Protein AF-A0A4P9W7I8-F1 (afdb_monomer_lite)

InterPro domains:
  IPR002591 Type I phosphodiesterase/nucleotide pyrophosphatase/phosphate transferase [PF01663] (1-191)
  IPR017850 Alkaline-phosphatase-like, core domain superfamily [G3DSA:3.40.720.10] (1-196)
  IPR017850 Alkaline-phosphatase-like, core domain superfamily [SSF53649] (1-182)

Radius of gyration: 16.87 Å; chains: 1; bounding box: 38×44×42 Å

Organism: NCBI:txid388810

Secondary structure (DSSP, 8-state):
-HHHHSEEEEEEEPPSS--HHHHHHHHHHS--HHHH---STT--TTS---TT--S---PPPPHHHHHHHH-TT--EEEEES-THHHHHHTTT---SEEEES-HHHHHHHHHHHHHHH--SEEEEE--HHHHHHHHH-SSHHHHHHHHHHHHHHHHHHHHHHHH-SS---EEE-S----TTSS---S--HHHHEEEEEE-

Foldseek 3Di:
DQVVPFDKDLFAFAAPQLAAQQLVLCVFQVDHCQQQQRHHLPADQVDRDDPPDPDRRPHRAGPQLVCCVVPVPFAEEEFEQDCSVCRRHVVHHPHPYYYHDALVVRLVVQLVCCQPPVGPYYHYDHCVLLVQLQVPNDDPSSVVSVVVVVVSVVSNVVSCVNRDPDDKDKDWDNWAADNRSNDGRDPDSRGTRIMITID

Sequence (199 aa):
RLRNEGSWTDSARAALPTVSAPNWYSILSGTGVDFHGVDSNNWRKETPRVVGIDGPCVPQPTIFTLLRAAHPSATLGAFFEWPMLSTLIEPTASLNTTFIGSDDESVAAAASFIARSRPELTFVYIGEVDLTGHRHGAGDEMQAAIAAADAQVGILLDAVEEALEKSLVLVVSDHGREDGGWDHRHFTMREVETQAIAW

Structure (mmCIF, N/CA/C/O backbone):
data_AF-A0A4P9W7I8-F1
#
_entry.id   AF-A0A4P9W7I8-F1
#
loop_
_atom_site.group_PDB
_atom_site.id
_atom_site.type_symbol
_atom_site.label_atom_id
_atom_site.label_alt_id
_atom_site.label_comp_id
_atom_site.label_asym_id
_atom_site.label_entity_id
_atom_site.label_seq_id
_atom_site.pdbx_PDB_ins_code
_atom_site.Cartn_x
_atom_site.Cartn_y
_atom_site.Cartn_z
_atom_site.occupancy
_atom_site.B_iso_or_equiv
_atom_site.auth_seq_id
_atom_site.auth_comp_id
_atom_site.auth_asym_id
_atom_site.auth_atom_id
_atom_site.pdbx_PDB_model_num
ATOM 1 N N . ARG A 1 1 ? -13.624 -11.271 -6.437 1.00 92.44 1 ARG A N 1
ATOM 2 C CA . ARG A 1 1 ? -14.578 -10.770 -5.418 1.00 92.44 1 ARG A CA 1
ATOM 3 C C . ARG A 1 1 ? -14.578 -9.246 -5.363 1.00 92.44 1 ARG A C 1
ATOM 5 O O . ARG A 1 1 ? -15.529 -8.656 -5.856 1.00 92.44 1 ARG A O 1
ATOM 12 N N . LEU A 1 2 ? -13.486 -8.620 -4.903 1.00 96.69 2 LEU A N 1
ATOM 13 C CA . LEU A 1 2 ? -13.382 -7.164 -4.709 1.00 96.69 2 LEU A CA 1
ATOM 14 C C . LEU A 1 2 ? -13.834 -6.330 -5.920 1.00 96.69 2 LEU A C 1
ATOM 16 O O . LEU A 1 2 ? -14.656 -5.439 -5.768 1.00 96.69 2 LEU A O 1
ATOM 20 N N . ARG A 1 3 ? -13.400 -6.669 -7.145 1.00 95.81 3 ARG A N 1
ATOM 21 C CA . ARG A 1 3 ? -13.838 -5.966 -8.373 1.00 95.81 3 ARG A CA 1
ATOM 22 C C . ARG A 1 3 ? -15.336 -6.094 -8.698 1.00 95.81 3 ARG A C 1
ATOM 24 O O . ARG A 1 3 ? -15.871 -5.238 -9.390 1.00 95.81 3 ARG A O 1
ATOM 31 N N . ASN A 1 4 ? -15.995 -7.169 -8.264 1.00 97.19 4 ASN A N 1
ATOM 32 C CA . ASN A 1 4 ? -17.416 -7.406 -8.556 1.00 97.19 4 ASN A CA 1
ATOM 33 C C . ASN A 1 4 ? -18.334 -6.710 -7.546 1.00 97.19 4 ASN A C 1
ATOM 35 O O . ASN A 1 4 ? -19.475 -6.402 -7.874 1.00 97.19 4 ASN A O 1
ATOM 39 N N . GLU A 1 5 ? -17.850 -6.522 -6.320 1.00 96.62 5 GLU A N 1
ATOM 40 C CA . GLU A 1 5 ? -18.631 -6.003 -5.192 1.00 96.62 5 GLU A CA 1
ATOM 41 C C . GLU A 1 5 ? -18.260 -4.556 -4.831 1.00 96.62 5 GLU A C 1
ATOM 43 O O . GLU A 1 5 ? -19.069 -3.854 -4.233 1.00 96.62 5 GLU A O 1
ATOM 48 N N . GLY A 1 6 ? -17.061 -4.109 -5.209 1.00 96.88 6 GLY A N 1
ATOM 49 C CA . GLY A 1 6 ? -16.532 -2.775 -4.946 1.00 96.88 6 GLY A CA 1
ATOM 50 C C . GLY A 1 6 ? -16.460 -1.886 -6.190 1.00 96.88 6 GLY A C 1
ATOM 51 O O . GLY A 1 6 ? -16.939 -2.218 -7.274 1.00 96.88 6 GLY A O 1
ATOM 52 N N . SER A 1 7 ? -15.820 -0.732 -6.030 1.00 98.25 7 SER A N 1
ATOM 53 C CA . SER A 1 7 ? -15.461 0.188 -7.113 1.00 98.25 7 SER A CA 1
ATOM 54 C C . SER A 1 7 ? -14.003 -0.014 -7.511 1.00 98.25 7 SER A C 1
ATOM 56 O O . SER A 1 7 ? -13.148 -0.198 -6.650 1.00 98.25 7 SER A O 1
ATOM 58 N N . TRP A 1 8 ? -13.689 0.042 -8.803 1.00 98.06 8 TRP A N 1
ATOM 59 C CA . TRP A 1 8 ? -12.318 -0.152 -9.273 1.00 98.06 8 TRP A CA 1
ATOM 60 C C . TRP A 1 8 ? -12.004 0.657 -10.531 1.00 98.06 8 TRP A C 1
ATOM 62 O O . TRP A 1 8 ? -12.900 1.095 -11.253 1.00 98.06 8 TRP A O 1
ATOM 72 N N . THR A 1 9 ? -10.712 0.839 -10.788 1.00 97.19 9 THR A N 1
ATOM 73 C CA . THR A 1 9 ? -10.174 1.372 -12.042 1.00 97.19 9 THR A CA 1
ATOM 74 C C . THR A 1 9 ? -8.854 0.680 -12.377 1.00 97.19 9 THR A C 1
ATOM 76 O O . THR A 1 9 ? -8.066 0.386 -11.479 1.00 97.19 9 THR A O 1
ATOM 79 N N . ASP A 1 10 ? -8.616 0.440 -13.667 1.00 94.06 10 ASP A N 1
ATOM 80 C CA . ASP A 1 10 ? -7.317 0.006 -14.210 1.00 94.06 10 ASP A CA 1
ATOM 81 C C . ASP A 1 10 ? -6.499 1.206 -14.743 1.00 94.06 10 ASP A C 1
ATOM 83 O O . ASP A 1 10 ? -5.487 1.034 -15.414 1.00 94.06 10 ASP A O 1
ATOM 87 N N . SER A 1 11 ? -6.964 2.433 -14.482 1.00 94.56 11 SER A N 1
ATOM 88 C CA . SER A 1 11 ? -6.356 3.684 -14.953 1.00 94.56 11 SER A CA 1
ATOM 89 C C . SER A 1 11 ? -6.110 4.670 -13.807 1.00 94.56 11 SER A C 1
ATOM 91 O O . SER A 1 11 ? -6.173 5.889 -14.004 1.00 94.56 11 SER A O 1
ATOM 93 N N . ALA A 1 12 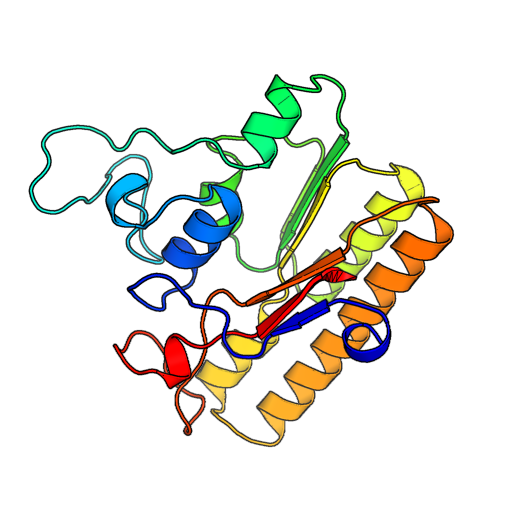? -5.863 4.168 -12.590 1.00 95.06 12 ALA A N 1
ATOM 94 C CA . ALA A 1 12 ? -5.250 5.001 -11.557 1.00 95.06 12 ALA A CA 1
ATOM 95 C C . ALA A 1 12 ? -3.850 5.421 -12.030 1.00 95.06 12 ALA A C 1
ATOM 97 O O . ALA A 1 12 ? -3.290 4.814 -12.939 1.00 95.06 12 ALA A O 1
ATOM 98 N N . ARG A 1 13 ? -3.308 6.518 -11.493 1.00 94.00 13 ARG A N 1
ATOM 99 C CA . ARG A 1 13 ? -2.046 7.079 -11.989 1.00 94.00 13 ARG A CA 1
ATOM 100 C C . ARG A 1 13 ? -1.024 7.207 -10.877 1.00 94.00 13 ARG A C 1
ATOM 102 O O . ARG A 1 13 ? -1.238 7.972 -9.940 1.00 94.00 13 ARG A O 1
ATOM 109 N N . ALA A 1 14 ? 0.092 6.510 -11.045 1.00 94.06 14 ALA A N 1
ATOM 110 C CA . ALA A 1 14 ? 1.301 6.712 -10.270 1.00 94.06 14 ALA A CA 1
ATOM 111 C C . ALA A 1 14 ? 1.849 8.136 -10.470 1.00 94.06 14 ALA A C 1
ATOM 113 O O . ALA A 1 14 ? 1.731 8.743 -11.543 1.00 94.06 14 ALA A O 1
ATOM 114 N N . ALA A 1 15 ? 2.478 8.664 -9.428 1.00 91.81 15 ALA A N 1
ATOM 115 C CA . ALA A 1 15 ? 3.350 9.817 -9.506 1.00 91.81 15 ALA A CA 1
ATOM 116 C C . ALA A 1 15 ? 4.639 9.480 -10.273 1.00 91.81 15 ALA A C 1
ATOM 118 O O . ALA A 1 15 ? 5.086 8.332 -10.346 1.00 91.81 15 ALA A O 1
ATOM 119 N N . LEU A 1 16 ? 5.262 10.520 -10.829 1.00 90.19 16 LEU A N 1
ATOM 120 C CA . LEU A 1 16 ? 6.581 10.418 -11.441 1.00 90.19 16 LEU A CA 1
ATOM 121 C C . LEU A 1 16 ? 7.671 10.796 -10.426 1.00 90.19 16 LEU A C 1
ATOM 123 O O . LEU A 1 16 ? 7.517 11.805 -9.736 1.00 90.19 16 LEU A O 1
ATOM 127 N N . PRO A 1 17 ? 8.795 10.057 -10.379 1.00 91.00 17 PRO A N 1
ATOM 128 C CA . PRO A 1 17 ? 9.083 8.845 -11.158 1.00 91.00 17 PRO A CA 1
ATOM 129 C C . PRO A 1 17 ? 8.274 7.630 -10.665 1.00 91.00 17 PRO A C 1
ATOM 131 O O . PRO A 1 17 ? 7.928 7.572 -9.488 1.00 91.00 17 PRO A O 1
ATOM 134 N N . THR A 1 18 ? 8.028 6.647 -11.540 1.00 92.69 18 THR A N 1
ATOM 135 C CA . THR A 1 18 ? 7.376 5.345 -11.253 1.00 92.69 18 THR A CA 1
ATOM 136 C C . THR A 1 18 ? 8.290 4.451 -10.402 1.00 92.69 18 THR A C 1
ATOM 138 O O . THR A 1 18 ? 8.791 3.407 -10.813 1.00 92.69 18 THR A O 1
ATOM 141 N N . VAL A 1 19 ? 8.599 4.935 -9.201 1.00 93.31 19 VAL A N 1
ATOM 142 C CA . VAL A 1 19 ? 9.501 4.358 -8.201 1.00 93.31 19 VAL A CA 1
ATOM 143 C C . VAL A 1 19 ? 8.718 4.196 -6.902 1.00 93.31 19 VAL A C 1
ATOM 145 O O . VAL A 1 19 ? 7.906 5.060 -6.559 1.00 93.31 19 VAL A O 1
ATOM 148 N N . SER A 1 20 ? 9.003 3.129 -6.160 1.00 95.06 20 SER A N 1
ATOM 149 C CA . SER A 1 20 ? 8.208 2.707 -5.009 1.00 95.06 20 SER A CA 1
ATOM 150 C C . SER A 1 20 ? 8.136 3.734 -3.877 1.00 95.06 20 SER A C 1
ATOM 152 O O . SER A 1 20 ? 7.046 4.145 -3.498 1.00 95.06 20 SER A O 1
ATOM 154 N N . ALA A 1 21 ? 9.262 4.220 -3.339 1.00 94.19 21 ALA A N 1
ATOM 155 C CA . ALA A 1 21 ? 9.237 5.153 -2.203 1.00 94.19 21 ALA A CA 1
ATOM 156 C C . ALA A 1 21 ? 8.493 6.473 -2.504 1.00 94.19 21 ALA A C 1
ATOM 158 O O . ALA A 1 21 ? 7.652 6.857 -1.688 1.00 94.19 21 ALA A O 1
ATOM 159 N N . PRO A 1 22 ? 8.735 7.154 -3.646 1.00 92.50 22 PRO A N 1
ATOM 160 C CA . PRO A 1 22 ? 7.956 8.325 -4.042 1.00 92.50 22 PRO A CA 1
ATOM 161 C C . PRO A 1 22 ? 6.455 8.050 -4.097 1.00 92.50 22 PRO A C 1
ATOM 163 O O . PRO A 1 22 ? 5.679 8.794 -3.507 1.00 92.50 22 PRO A O 1
ATOM 166 N N . ASN A 1 23 ? 6.051 6.955 -4.742 1.00 95.88 23 ASN A N 1
ATOM 167 C CA . ASN A 1 23 ? 4.643 6.631 -4.944 1.00 95.88 23 ASN A CA 1
ATOM 168 C C . ASN A 1 23 ? 3.938 6.185 -3.664 1.00 95.88 23 ASN A C 1
ATOM 170 O O . ASN A 1 23 ? 2.848 6.676 -3.378 1.00 95.88 23 ASN A O 1
ATOM 174 N N . TRP A 1 24 ? 4.561 5.340 -2.839 1.00 96.25 24 TRP A N 1
ATOM 175 C CA . TRP A 1 24 ? 4.004 4.988 -1.532 1.00 96.25 24 TRP A CA 1
ATOM 176 C C . TRP A 1 24 ? 3.857 6.215 -0.638 1.00 96.25 24 TRP A C 1
ATOM 178 O O . TRP A 1 24 ? 2.826 6.375 0.013 1.00 96.25 24 TRP A O 1
ATOM 188 N N . TYR A 1 25 ? 4.832 7.129 -0.639 1.00 93.56 25 TYR A N 1
ATOM 189 C CA . TYR A 1 25 ? 4.684 8.369 0.117 1.00 93.56 25 TYR A CA 1
ATOM 190 C C . TYR A 1 25 ? 3.591 9.273 -0.469 1.00 93.56 25 TYR A C 1
ATOM 192 O O . TYR A 1 25 ? 2.833 9.869 0.297 1.00 93.56 25 TYR A O 1
ATOM 200 N N . SER A 1 26 ? 3.441 9.343 -1.796 1.00 94.38 26 SER A N 1
ATOM 201 C CA . SER A 1 26 ? 2.337 10.068 -2.439 1.00 94.38 26 SER A CA 1
ATOM 202 C C . SER A 1 26 ? 0.970 9.496 -2.047 1.00 94.38 26 SER A C 1
ATOM 204 O O . SER A 1 26 ? 0.082 10.254 -1.664 1.00 94.38 26 SER A O 1
ATOM 206 N N . ILE A 1 27 ? 0.812 8.167 -2.055 1.00 96.00 27 ILE A N 1
ATOM 207 C CA . ILE A 1 27 ? -0.414 7.473 -1.627 1.00 96.00 27 ILE A CA 1
ATOM 208 C C . ILE A 1 27 ? -0.725 7.783 -0.157 1.00 96.00 27 ILE A C 1
ATOM 210 O O . ILE A 1 27 ? -1.861 8.104 0.187 1.00 96.00 27 ILE A O 1
ATOM 214 N N . LEU A 1 28 ? 0.284 7.722 0.716 1.00 94.62 28 LEU A N 1
ATOM 215 C CA . LEU A 1 28 ? 0.104 7.899 2.157 1.00 94.62 28 LEU A CA 1
ATOM 216 C C . LEU A 1 28 ? -0.091 9.359 2.580 1.00 94.62 28 LEU A C 1
ATOM 218 O O . LEU A 1 28 ? -0.747 9.604 3.591 1.00 94.62 28 LEU A O 1
ATOM 222 N N . SER A 1 29 ? 0.490 10.319 1.858 1.00 92.19 29 SER A N 1
ATOM 223 C CA . SER A 1 29 ? 0.421 11.755 2.179 1.00 92.19 29 SER A CA 1
ATOM 224 C C . SER A 1 29 ? -0.629 12.523 1.376 1.00 92.19 29 SER A C 1
ATOM 226 O O . SER A 1 29 ? -0.995 13.631 1.759 1.00 92.19 29 SER A O 1
ATOM 228 N N . GLY A 1 30 ? -1.108 11.968 0.259 1.00 92.94 30 GLY A N 1
ATOM 229 C CA . GLY A 1 30 ? -2.015 12.653 -0.664 1.00 92.94 30 GLY A CA 1
ATOM 230 C C . GLY A 1 30 ? -1.367 13.820 -1.420 1.00 92.94 30 GLY A C 1
ATOM 231 O O . GLY A 1 30 ? -2.077 14.685 -1.930 1.00 92.94 30 GLY A O 1
ATOM 232 N N . THR A 1 31 ? -0.033 13.875 -1.475 1.00 89.94 31 THR A N 1
ATOM 233 C CA . THR A 1 31 ? 0.731 14.950 -2.129 1.00 89.94 31 THR A CA 1
ATOM 234 C C . THR A 1 31 ? 1.686 14.390 -3.180 1.00 89.94 31 THR A C 1
ATOM 236 O O . THR A 1 31 ? 2.064 13.227 -3.107 1.00 89.94 31 THR A O 1
ATOM 239 N N . GLY A 1 32 ? 2.063 15.201 -4.172 1.00 88.69 32 GLY A N 1
ATOM 240 C CA . GLY A 1 32 ? 3.029 14.806 -5.202 1.00 88.69 32 GLY A CA 1
ATOM 241 C C . GLY A 1 32 ? 4.485 14.888 -4.735 1.00 88.69 32 GLY A C 1
ATOM 242 O O . GLY A 1 32 ? 4.800 15.517 -3.720 1.00 88.69 32 GLY A O 1
ATOM 243 N N . VAL A 1 33 ? 5.386 14.289 -5.519 1.00 87.31 33 VAL A N 1
ATOM 244 C CA . VAL A 1 33 ? 6.840 14.265 -5.260 1.00 87.31 33 VAL A CA 1
ATOM 245 C C . VAL A 1 33 ? 7.438 15.663 -5.122 1.00 87.31 33 VAL A C 1
ATOM 247 O O . VAL A 1 33 ? 8.325 15.880 -4.302 1.00 87.31 33 VAL A O 1
ATOM 250 N N . ASP A 1 34 ? 6.913 16.627 -5.868 1.00 83.00 34 ASP A N 1
ATOM 251 C CA . ASP A 1 34 ? 7.263 18.044 -5.802 1.00 83.00 34 ASP A CA 1
ATOM 252 C C . ASP A 1 34 ? 6.927 18.700 -4.451 1.00 83.00 34 ASP A C 1
ATOM 254 O O . ASP A 1 34 ? 7.612 19.636 -4.040 1.00 83.00 34 ASP A O 1
ATOM 258 N N . PHE A 1 35 ? 5.929 18.185 -3.729 1.00 82.81 35 PHE A N 1
ATOM 259 C CA . PHE A 1 35 ? 5.547 18.672 -2.402 1.00 82.81 35 PHE A CA 1
ATOM 260 C C . PHE A 1 35 ? 6.264 17.940 -1.267 1.00 82.81 35 PHE A C 1
ATOM 262 O O . PHE A 1 35 ? 6.683 18.571 -0.294 1.00 82.81 35 PHE A O 1
ATOM 269 N N . HIS A 1 36 ? 6.385 16.612 -1.352 1.00 84.88 36 HIS A N 1
ATOM 270 C CA . HIS A 1 36 ? 6.963 15.817 -0.266 1.00 84.88 36 HIS A CA 1
ATOM 271 C C . HIS A 1 36 ? 8.467 15.549 -0.395 1.00 84.88 36 HIS A C 1
ATOM 273 O O . HIS A 1 36 ? 9.108 15.192 0.592 1.00 84.88 36 HIS A O 1
ATOM 279 N N . GLY A 1 37 ? 9.044 15.687 -1.588 1.00 83.56 37 GLY A N 1
ATOM 280 C CA . GLY A 1 37 ? 10.480 15.555 -1.867 1.00 83.56 37 GLY A CA 1
ATOM 281 C C . GLY A 1 37 ? 11.092 14.158 -1.698 1.00 83.56 37 GLY A C 1
ATOM 282 O O . GLY A 1 37 ? 12.287 13.989 -1.923 1.00 83.56 37 GLY A O 1
ATOM 283 N N . VAL A 1 38 ? 10.313 13.143 -1.309 1.00 87.31 38 VAL A N 1
ATOM 284 C CA . VAL A 1 38 ? 10.688 11.721 -1.469 1.00 87.31 38 VAL A CA 1
ATOM 285 C C . VAL A 1 38 ? 10.793 11.381 -2.960 1.00 87.31 38 VAL A C 1
ATOM 287 O O . VAL A 1 38 ? 9.781 11.149 -3.611 1.00 87.31 38 VAL A O 1
ATOM 290 N N . ASP A 1 39 ? 12.014 11.369 -3.497 1.00 85.38 39 ASP A N 1
ATOM 291 C CA . ASP A 1 39 ? 12.304 11.289 -4.939 1.00 85.38 39 ASP A CA 1
ATOM 292 C C . ASP A 1 39 ? 12.852 9.928 -5.411 1.00 85.38 39 ASP A C 1
ATOM 294 O O . ASP A 1 39 ? 12.938 9.660 -6.610 1.00 85.38 39 ASP A O 1
ATOM 298 N N . SER A 1 40 ? 13.236 9.049 -4.482 1.00 88.50 40 SER A N 1
ATOM 299 C CA . SER A 1 40 ? 13.895 7.782 -4.794 1.00 88.50 40 SER A CA 1
ATOM 300 C C . SER A 1 40 ? 13.811 6.770 -3.650 1.00 88.50 40 SER A C 1
ATOM 302 O O . SER A 1 40 ? 13.624 7.125 -2.489 1.00 88.50 40 SER A O 1
ATOM 304 N N . ASN A 1 41 ? 14.068 5.493 -3.956 1.00 90.88 41 ASN A N 1
ATOM 305 C CA . ASN A 1 41 ? 14.215 4.429 -2.947 1.00 90.88 41 ASN A CA 1
ATOM 306 C C . ASN A 1 41 ? 15.461 4.596 -2.050 1.00 90.88 41 ASN A C 1
ATOM 308 O O . ASN A 1 41 ? 15.625 3.850 -1.094 1.00 90.88 41 ASN A O 1
ATOM 312 N N . ASN A 1 42 ? 16.339 5.561 -2.355 1.00 87.19 42 ASN A N 1
ATOM 313 C CA . ASN A 1 42 ? 17.522 5.902 -1.558 1.00 87.19 42 ASN A CA 1
ATOM 314 C C . ASN A 1 42 ? 17.347 7.216 -0.782 1.00 87.19 42 ASN A C 1
ATOM 316 O O . ASN A 1 42 ? 18.326 7.739 -0.237 1.00 87.19 42 ASN A O 1
ATOM 320 N N . TRP A 1 43 ? 16.135 7.776 -0.780 1.00 85.75 43 TRP A N 1
ATOM 321 C CA . TRP A 1 43 ? 15.826 9.005 -0.069 1.00 85.75 43 TRP A CA 1
ATOM 322 C C . TRP A 1 43 ? 16.136 8.866 1.425 1.00 85.75 43 TRP A C 1
ATOM 324 O O . TRP A 1 43 ? 15.971 7.802 2.020 1.00 85.75 43 TRP A O 1
ATOM 334 N N . ARG A 1 44 ? 16.610 9.954 2.036 1.00 79.00 44 ARG A N 1
ATOM 335 C CA . ARG A 1 44 ? 16.900 10.025 3.469 1.00 79.00 44 ARG A CA 1
ATOM 336 C C . ARG A 1 44 ? 16.361 11.328 4.024 1.00 79.00 44 ARG A C 1
ATOM 338 O O . ARG A 1 44 ? 16.610 12.392 3.458 1.00 79.00 44 ARG A O 1
ATOM 345 N N . LYS A 1 45 ? 15.689 11.247 5.170 1.00 73.06 45 LYS A N 1
ATOM 346 C CA . LYS A 1 45 ? 15.097 12.403 5.849 1.00 73.06 45 LYS A CA 1
ATOM 347 C C . LYS A 1 45 ? 16.138 13.457 6.223 1.00 73.06 45 LYS A C 1
ATOM 349 O O . LYS A 1 45 ? 15.848 14.647 6.179 1.00 73.06 45 LYS A O 1
ATOM 354 N N . GLU A 1 46 ? 17.344 13.029 6.588 1.00 71.44 46 GLU A N 1
ATOM 355 C CA . GLU A 1 46 ? 18.432 13.906 7.034 1.00 71.44 46 GLU A CA 1
ATOM 356 C C . GLU A 1 46 ? 19.103 14.652 5.874 1.00 71.44 46 GLU A C 1
ATOM 358 O O . GLU A 1 46 ? 19.772 15.660 6.093 1.00 71.44 46 GLU A O 1
ATOM 363 N N . THR A 1 47 ? 18.944 14.160 4.643 1.00 67.44 47 THR A N 1
ATOM 364 C CA . THR A 1 47 ? 19.522 14.752 3.431 1.00 67.44 47 THR A CA 1
ATOM 365 C C . THR A 1 47 ? 18.462 14.876 2.337 1.00 67.44 47 THR A C 1
ATOM 367 O O . THR A 1 47 ? 18.577 14.238 1.285 1.00 67.44 47 THR A O 1
ATOM 370 N N . PRO A 1 48 ? 17.416 15.692 2.565 1.00 63.28 48 PRO A N 1
ATOM 371 C CA . PRO A 1 48 ? 16.330 15.825 1.610 1.00 63.28 48 PRO A CA 1
ATOM 372 C C . PRO A 1 48 ? 16.866 16.387 0.293 1.00 63.28 48 PRO A C 1
ATOM 374 O O . PRO A 1 48 ? 17.587 17.385 0.273 1.00 63.28 48 PRO A O 1
ATOM 377 N N . ARG A 1 49 ? 16.545 15.711 -0.811 1.00 59.22 49 ARG A N 1
ATOM 378 C CA . ARG A 1 49 ? 16.937 16.118 -2.159 1.00 59.22 49 ARG A CA 1
ATOM 379 C C . ARG A 1 49 ? 15.724 16.718 -2.845 1.00 59.22 49 ARG A C 1
ATOM 381 O O . ARG A 1 49 ? 14.834 15.998 -3.270 1.00 59.22 49 ARG A O 1
ATOM 388 N N . VAL A 1 50 ? 15.706 18.038 -2.979 1.00 57.56 50 VAL A N 1
ATOM 389 C CA . VAL A 1 50 ? 14.836 18.704 -3.947 1.00 57.56 50 VAL A CA 1
ATOM 390 C C . VAL A 1 50 ? 15.725 19.583 -4.806 1.00 57.56 50 VAL A C 1
ATOM 392 O O . VAL A 1 50 ? 16.429 20.459 -4.304 1.00 57.56 50 VAL A O 1
ATOM 395 N N . VAL A 1 51 ? 15.763 19.304 -6.107 1.00 50.59 51 VAL A N 1
ATOM 396 C CA . VAL A 1 51 ? 16.573 20.087 -7.041 1.00 50.59 51 VAL A CA 1
ATOM 397 C C . VAL A 1 51 ? 16.009 21.511 -7.086 1.00 50.59 51 VAL A C 1
ATOM 399 O O . VAL A 1 51 ? 14.909 21.723 -7.582 1.00 50.59 51 VAL A O 1
ATOM 402 N N . GLY A 1 52 ? 16.770 22.486 -6.579 1.00 50.47 52 GLY A N 1
ATOM 403 C CA . GLY A 1 52 ? 16.460 23.914 -6.716 1.00 50.47 52 GLY A CA 1
ATOM 404 C C . GLY A 1 52 ? 15.627 24.556 -5.600 1.00 50.47 52 GLY A C 1
ATOM 405 O O . GLY A 1 52 ? 15.188 25.688 -5.791 1.00 50.47 52 GLY A O 1
ATOM 406 N N . ILE A 1 53 ? 15.423 23.893 -4.454 1.00 54.38 53 ILE A N 1
ATOM 407 C CA . ILE A 1 53 ? 14.782 24.496 -3.269 1.00 54.38 53 ILE A CA 1
ATOM 408 C C . ILE A 1 53 ? 15.775 24.522 -2.099 1.00 54.38 53 ILE A C 1
ATOM 410 O O . ILE A 1 53 ? 16.298 23.482 -1.704 1.00 54.38 53 ILE A O 1
ATOM 414 N N . ASP A 1 54 ? 16.007 25.706 -1.527 1.00 42.38 54 ASP A N 1
ATOM 415 C CA . ASP A 1 54 ? 16.782 25.871 -0.294 1.00 42.38 54 ASP A CA 1
ATOM 416 C C . ASP A 1 54 ? 15.900 25.561 0.930 1.00 42.38 54 ASP A C 1
ATOM 418 O O . ASP A 1 54 ? 14.968 26.304 1.240 1.00 42.38 54 ASP A O 1
ATOM 422 N N . GLY A 1 55 ? 16.194 24.476 1.652 1.00 50.78 55 GLY A N 1
ATOM 423 C CA . GLY A 1 55 ? 15.569 24.156 2.943 1.00 50.78 55 GLY A CA 1
ATOM 424 C C . GLY A 1 55 ? 15.342 22.656 3.175 1.00 50.78 55 GLY A C 1
ATOM 425 O O . GLY A 1 55 ? 15.352 21.874 2.226 1.00 50.78 55 GLY A O 1
ATOM 426 N N . PRO A 1 56 ? 15.156 22.214 4.434 1.00 51.31 56 PRO A N 1
ATOM 427 C CA . PRO A 1 56 ? 14.808 20.825 4.716 1.00 51.31 56 PRO A CA 1
ATOM 428 C C . PRO A 1 56 ? 13.405 20.507 4.172 1.00 51.31 56 PRO A C 1
ATOM 430 O O . PRO A 1 56 ? 12.482 21.296 4.377 1.00 51.31 56 PRO A O 1
ATOM 433 N N . CYS A 1 57 ? 13.210 19.340 3.540 1.00 57.06 57 CYS A N 1
ATOM 434 C CA . CYS A 1 57 ? 11.859 18.809 3.331 1.00 57.06 57 CYS A CA 1
ATOM 435 C C . CYS A 1 57 ? 11.159 18.744 4.683 1.00 57.06 57 CYS A C 1
ATOM 437 O O . CYS A 1 57 ? 11.617 18.041 5.585 1.00 57.06 57 CYS A O 1
ATOM 439 N N . VAL A 1 58 ? 10.035 19.441 4.810 1.00 58.41 58 VAL A N 1
ATOM 440 C CA . VAL A 1 58 ? 9.082 19.162 5.878 1.00 58.41 58 VAL A CA 1
ATOM 441 C C . VAL A 1 58 ? 8.295 17.936 5.415 1.00 58.41 58 VAL A C 1
ATOM 443 O O . VAL A 1 58 ? 7.598 18.040 4.404 1.00 58.41 58 VAL A O 1
ATOM 446 N N . PRO A 1 59 ? 8.421 16.769 6.078 1.00 65.56 59 PRO A N 1
ATOM 447 C CA . PRO A 1 59 ? 7.641 15.598 5.704 1.00 65.56 59 PRO A CA 1
ATOM 448 C C . PRO A 1 59 ? 6.156 15.954 5.772 1.00 65.56 59 PRO A C 1
ATOM 450 O O . PRO A 1 59 ? 5.678 16.411 6.813 1.00 65.56 59 PRO A O 1
ATOM 453 N N . GLN A 1 60 ? 5.438 15.781 4.663 1.00 78.44 60 GLN A N 1
ATOM 454 C CA . GLN A 1 60 ? 3.990 15.984 4.639 1.00 78.44 60 GLN A CA 1
ATOM 455 C C . GLN A 1 60 ? 3.328 14.949 5.559 1.00 78.44 60 GLN A C 1
ATOM 457 O O . GLN A 1 60 ? 3.760 13.791 5.545 1.00 78.44 60 GLN A O 1
ATOM 462 N N . PRO A 1 61 ? 2.327 15.326 6.374 1.00 87.31 61 PRO A N 1
ATOM 463 C CA . PRO A 1 61 ? 1.668 14.381 7.264 1.00 87.31 61 PRO A CA 1
ATOM 464 C C . PRO A 1 61 ? 1.035 13.252 6.446 1.00 87.31 61 PRO A C 1
ATOM 466 O O . PRO A 1 61 ? 0.379 13.501 5.437 1.00 87.31 61 PRO A O 1
ATOM 469 N N . THR A 1 62 ? 1.226 12.011 6.886 1.00 92.00 62 THR A N 1
ATOM 470 C CA . THR A 1 62 ? 0.555 10.861 6.272 1.00 92.00 62 THR A CA 1
ATOM 471 C C . THR A 1 62 ? -0.856 10.714 6.836 1.00 92.00 62 THR A C 1
ATOM 473 O O . THR A 1 62 ? -1.196 11.306 7.866 1.00 92.00 62 THR A O 1
ATOM 476 N N . ILE A 1 63 ? -1.679 9.864 6.220 1.00 93.94 63 ILE A N 1
ATOM 477 C CA . ILE A 1 63 ? -2.989 9.485 6.759 1.00 93.94 63 ILE A CA 1
ATOM 478 C C . ILE A 1 63 ? -2.895 9.011 8.217 1.00 93.94 63 ILE A C 1
ATOM 480 O O . ILE A 1 63 ? -3.770 9.330 9.014 1.00 93.94 63 ILE A O 1
ATOM 484 N N . PHE A 1 64 ? -1.801 8.352 8.612 1.00 94.56 64 PHE A N 1
ATOM 485 C CA . PHE A 1 64 ? -1.569 7.953 10.000 1.00 94.56 64 PHE A CA 1
ATOM 486 C C . PHE A 1 64 ? -1.396 9.148 10.939 1.00 94.56 64 PHE A C 1
ATOM 488 O O . PHE A 1 64 ? -1.970 9.165 12.028 1.00 94.56 64 PHE A O 1
ATOM 495 N N . THR A 1 65 ? -0.622 10.156 10.528 1.00 91.56 65 THR A N 1
ATOM 496 C CA . THR A 1 65 ? -0.442 11.406 11.281 1.00 91.56 65 THR A CA 1
ATOM 497 C C . THR A 1 65 ? -1.764 12.119 11.465 1.00 91.56 65 THR A C 1
ATOM 499 O O . THR A 1 65 ? -2.114 12.510 12.577 1.00 91.56 65 THR A O 1
ATOM 502 N N . LEU A 1 66 ? -2.498 12.281 10.362 1.00 92.81 66 LEU A N 1
ATOM 503 C CA . LEU A 1 66 ? -3.765 12.995 10.339 1.00 92.81 66 LEU A CA 1
ATOM 504 C C . LEU A 1 66 ? -4.805 12.261 11.190 1.00 92.81 66 LEU A C 1
ATOM 506 O O . LEU A 1 66 ? -5.489 12.891 11.996 1.00 92.81 66 LEU A O 1
ATOM 510 N N . LEU A 1 67 ? -4.863 10.931 11.087 1.00 93.94 67 LEU A N 1
ATOM 511 C CA . LEU A 1 67 ? -5.779 10.107 11.865 1.00 93.94 67 LEU A CA 1
ATOM 512 C C . LEU A 1 67 ? -5.432 10.125 13.355 1.00 93.94 67 LEU A C 1
ATOM 514 O O . LEU A 1 67 ? -6.330 10.306 14.167 1.00 93.94 67 LEU A O 1
ATOM 518 N N . ARG A 1 68 ? -4.151 10.029 13.736 1.00 93.12 68 ARG A N 1
ATOM 519 C CA . ARG A 1 68 ? -3.726 10.166 15.141 1.00 93.12 68 ARG A CA 1
ATOM 520 C C . ARG A 1 68 ? -4.040 11.556 15.697 1.00 93.12 68 ARG A C 1
ATOM 522 O O . ARG A 1 68 ? -4.442 11.663 16.851 1.00 93.12 68 ARG A O 1
ATOM 529 N N . ALA A 1 69 ? -3.850 12.612 14.907 1.00 92.75 69 ALA A N 1
ATOM 530 C CA . ALA A 1 69 ? -4.153 13.976 15.332 1.00 92.75 69 ALA A CA 1
ATOM 531 C C . ALA A 1 69 ? -5.662 14.186 15.549 1.00 92.75 69 ALA A C 1
ATOM 533 O O . ALA A 1 69 ? -6.057 14.801 16.537 1.00 92.75 69 ALA A O 1
ATOM 534 N N . ALA A 1 70 ? -6.499 13.651 14.655 1.00 95.31 70 ALA A N 1
ATOM 535 C CA . ALA A 1 70 ? -7.956 13.728 14.759 1.00 95.31 70 ALA A CA 1
ATOM 536 C C . ALA A 1 70 ? -8.532 12.782 15.831 1.00 95.31 70 ALA A C 1
ATOM 538 O O . ALA A 1 70 ? -9.483 13.134 16.529 1.00 95.31 70 ALA A O 1
ATOM 539 N N . HIS A 1 71 ? -7.933 11.601 15.990 1.00 95.75 71 HIS A N 1
ATOM 540 C CA . HIS A 1 71 ? -8.347 10.540 16.904 1.00 95.75 71 HIS A CA 1
ATOM 541 C C . HIS A 1 71 ? -7.138 10.040 17.719 1.00 95.75 71 HIS A C 1
ATOM 543 O O . HIS A 1 71 ? -6.539 9.012 17.392 1.00 95.75 71 HIS A O 1
ATOM 549 N N . PRO A 1 72 ? -6.775 10.725 18.824 1.00 94.75 72 PRO A N 1
ATOM 550 C CA . PRO A 1 72 ? -5.577 10.403 19.606 1.00 94.75 72 PRO A CA 1
ATOM 551 C C . PRO A 1 72 ? -5.520 8.974 20.149 1.00 94.75 72 PRO A C 1
ATOM 553 O O . PRO A 1 72 ? -4.428 8.464 20.387 1.00 94.75 72 PRO A O 1
ATOM 556 N N . SER A 1 73 ? -6.669 8.317 20.321 1.00 95.44 73 SER A N 1
ATOM 557 C CA . SER A 1 73 ? -6.785 6.934 20.792 1.00 95.44 73 SER A CA 1
ATOM 558 C C . SER A 1 73 ? -6.864 5.884 19.679 1.00 95.44 73 SER A C 1
ATOM 560 O O . SER A 1 73 ? -6.980 4.710 20.011 1.00 95.44 73 SER A O 1
ATOM 562 N N . ALA A 1 74 ? -6.814 6.271 18.398 1.00 95.75 74 ALA A N 1
ATOM 563 C CA . ALA A 1 74 ? -6.932 5.329 17.285 1.00 95.75 74 ALA A CA 1
ATOM 564 C C . ALA A 1 74 ? -5.866 4.225 17.361 1.00 95.75 74 ALA A C 1
ATOM 566 O O . ALA A 1 74 ? -4.714 4.467 17.729 1.00 95.75 74 ALA A O 1
ATOM 567 N N . THR A 1 75 ? -6.238 3.009 17.005 1.00 97.19 75 THR A N 1
ATOM 568 C CA . THR A 1 75 ? -5.355 1.856 16.925 1.00 97.19 75 THR A CA 1
ATOM 569 C C . THR A 1 75 ? -4.869 1.712 15.488 1.00 97.19 75 THR A C 1
ATOM 571 O O . THR A 1 75 ? -5.646 1.443 14.576 1.00 97.19 75 THR A O 1
ATOM 574 N N . LEU A 1 76 ? -3.570 1.939 15.285 1.00 97.31 76 LEU A N 1
ATOM 575 C CA . LEU A 1 76 ? -2.934 2.042 13.971 1.00 97.31 76 LEU A CA 1
ATOM 576 C C . LEU A 1 76 ? -1.845 0.976 13.822 1.00 97.31 76 LEU A C 1
ATOM 578 O O . LEU A 1 76 ? -0.969 0.882 14.689 1.00 97.31 76 LEU A O 1
ATOM 582 N N . GLY A 1 77 ? -1.868 0.213 12.730 1.00 97.38 77 GLY A N 1
ATOM 583 C CA . GLY A 1 77 ? -0.873 -0.823 12.444 1.00 97.38 77 GLY A CA 1
ATOM 584 C C . GLY A 1 77 ? -0.302 -0.740 11.029 1.00 97.38 77 GLY A C 1
ATOM 585 O O . GLY A 1 77 ? -1.026 -0.408 10.090 1.00 97.38 77 GLY A O 1
ATOM 586 N N . ALA A 1 78 ? 0.982 -1.063 10.874 1.00 97.94 78 ALA A N 1
ATOM 587 C CA . ALA A 1 78 ? 1.639 -1.197 9.576 1.00 97.94 78 ALA A CA 1
ATOM 588 C C . ALA A 1 78 ? 2.483 -2.482 9.512 1.00 97.94 78 ALA A C 1
ATOM 590 O O . ALA A 1 78 ? 3.255 -2.770 10.429 1.00 97.94 78 ALA A O 1
ATOM 591 N N . PHE A 1 79 ? 2.327 -3.245 8.432 1.00 98.44 79 PHE A N 1
ATOM 592 C CA . PHE A 1 79 ? 2.922 -4.569 8.237 1.00 98.44 79 PHE A CA 1
ATOM 593 C C . PHE A 1 79 ? 3.504 -4.641 6.829 1.00 98.44 79 PHE A C 1
ATOM 595 O O . PHE A 1 79 ? 2.785 -4.403 5.861 1.00 98.44 79 PHE A O 1
ATOM 602 N N . PHE A 1 80 ? 4.800 -4.891 6.690 1.00 97.62 80 PHE A N 1
ATOM 603 C CA . PHE A 1 80 ? 5.437 -4.795 5.379 1.00 97.62 80 PHE A CA 1
ATOM 604 C C . PHE A 1 80 ? 6.747 -5.568 5.291 1.00 97.62 80 PHE A C 1
ATOM 606 O O . PHE A 1 80 ? 7.553 -5.546 6.216 1.00 97.62 80 PHE A O 1
ATOM 613 N N . GLU A 1 81 ? 7.014 -6.158 4.129 1.00 95.38 81 GLU A N 1
ATOM 614 C CA . GLU A 1 81 ? 8.316 -6.765 3.837 1.00 95.38 81 GLU A CA 1
ATOM 615 C C . GLU A 1 81 ? 9.420 -5.726 3.645 1.00 95.38 81 GLU A C 1
ATOM 617 O O . GLU A 1 81 ? 10.554 -5.922 4.083 1.00 95.38 81 GLU A O 1
ATOM 622 N N . TRP A 1 82 ? 9.103 -4.591 3.021 1.00 95.31 82 TRP A N 1
ATOM 623 C CA . TRP A 1 82 ? 10.118 -3.644 2.580 1.00 95.31 82 TRP A CA 1
ATOM 624 C C . TRP A 1 82 ? 10.470 -2.599 3.658 1.00 95.31 82 TRP A C 1
ATOM 626 O O . TRP A 1 82 ? 9.681 -1.680 3.902 1.00 95.31 82 TRP A O 1
ATOM 636 N N . PRO A 1 83 ? 11.674 -2.638 4.275 1.00 92.44 83 PRO A N 1
ATOM 637 C CA . PRO A 1 83 ? 11.984 -1.805 5.442 1.00 92.44 83 PRO A CA 1
ATOM 638 C C . PRO A 1 83 ? 11.999 -0.298 5.169 1.00 92.44 83 PRO A C 1
ATOM 640 O O . PRO A 1 83 ? 11.907 0.482 6.110 1.00 92.44 83 PRO A O 1
ATOM 643 N N . MET A 1 84 ? 12.096 0.137 3.906 1.00 90.69 84 MET A N 1
ATOM 644 C CA . MET A 1 84 ? 12.033 1.559 3.544 1.00 90.69 84 MET A CA 1
ATOM 645 C C . MET A 1 84 ? 10.731 2.213 4.029 1.00 90.69 84 MET A C 1
ATOM 647 O O . MET A 1 84 ? 10.740 3.379 4.422 1.00 90.69 84 MET A O 1
ATOM 651 N N . LEU A 1 85 ? 9.626 1.461 4.072 1.00 92.62 85 LEU A N 1
ATOM 652 C CA . LEU A 1 85 ? 8.323 1.961 4.513 1.00 92.62 85 LEU A CA 1
ATOM 653 C C . LEU A 1 85 ? 8.322 2.426 5.976 1.00 92.62 85 LEU A C 1
ATOM 655 O O . LEU A 1 85 ? 7.604 3.374 6.293 1.00 92.62 85 LEU A O 1
ATOM 659 N N . SER A 1 86 ? 9.173 1.872 6.851 1.00 90.31 86 SER A N 1
ATOM 660 C CA . SER A 1 86 ? 9.308 2.387 8.225 1.00 90.31 86 SER A CA 1
ATOM 661 C C . SER A 1 86 ? 9.830 3.823 8.223 1.00 90.31 86 SER A C 1
ATOM 663 O O . SER A 1 86 ? 9.306 4.680 8.929 1.00 90.31 86 SER A O 1
ATOM 665 N N . THR A 1 87 ? 10.780 4.130 7.335 1.00 85.38 87 THR A N 1
ATOM 666 C CA . THR A 1 87 ? 11.341 5.479 7.187 1.00 85.38 87 THR A CA 1
ATOM 667 C C . THR A 1 87 ? 10.388 6.461 6.516 1.00 85.38 87 THR A C 1
ATOM 669 O O . THR A 1 87 ? 10.657 7.655 6.543 1.00 85.38 87 THR A O 1
ATOM 672 N N . LEU A 1 88 ? 9.299 5.986 5.908 1.00 87.56 88 LEU A N 1
ATOM 673 C CA . LEU A 1 88 ? 8.270 6.812 5.277 1.00 87.56 88 LEU A CA 1
ATOM 674 C C . LEU A 1 88 ? 7.092 7.054 6.231 1.00 87.56 88 LEU A C 1
ATOM 676 O O . LEU A 1 88 ? 6.616 8.181 6.353 1.00 87.56 88 LEU A O 1
ATOM 680 N N . ILE A 1 89 ? 6.655 6.018 6.952 1.00 87.69 89 ILE A N 1
ATOM 681 C CA . ILE A 1 89 ? 5.494 6.081 7.847 1.00 87.69 89 ILE A CA 1
ATOM 682 C C . ILE A 1 89 ? 5.872 6.681 9.210 1.00 87.69 89 ILE A C 1
ATOM 684 O O . ILE A 1 89 ? 5.268 7.666 9.648 1.00 87.69 89 ILE A O 1
ATOM 688 N N . GLU A 1 90 ? 6.896 6.142 9.877 1.00 74.31 90 GLU A N 1
ATOM 689 C CA . GLU A 1 90 ? 7.245 6.514 11.257 1.00 74.31 90 GLU A CA 1
ATOM 690 C C . GLU A 1 90 ? 7.704 7.965 11.459 1.00 74.31 90 GLU A C 1
ATOM 692 O O . GLU A 1 90 ? 7.393 8.518 12.516 1.00 74.31 90 GLU A O 1
ATOM 697 N N . PRO A 1 91 ? 8.356 8.668 10.503 1.00 65.69 91 PRO A N 1
ATOM 698 C CA . PRO A 1 91 ? 8.681 10.081 10.697 1.00 65.69 91 PRO A CA 1
ATOM 699 C C . PRO A 1 91 ? 7.475 10.965 10.993 1.00 65.69 91 PRO A C 1
ATOM 701 O O . PRO A 1 91 ? 7.664 12.098 11.438 1.00 65.69 91 PRO A O 1
ATOM 704 N N . THR A 1 92 ? 6.277 10.476 10.675 1.00 65.62 92 THR A N 1
ATOM 705 C CA . THR A 1 92 ? 5.035 11.232 10.727 1.00 65.62 92 THR A CA 1
ATOM 706 C C . THR A 1 92 ? 4.002 10.591 11.668 1.00 65.62 92 THR A C 1
ATOM 708 O O . THR A 1 92 ? 3.051 11.265 12.055 1.00 65.62 92 THR A O 1
ATOM 711 N N . ALA A 1 93 ? 4.166 9.332 12.092 1.00 70.88 93 ALA A N 1
ATOM 712 C CA . ALA A 1 93 ? 3.103 8.556 12.733 1.00 70.88 93 ALA A CA 1
ATOM 713 C C . ALA A 1 93 ? 3.500 7.933 14.082 1.00 70.88 93 ALA A C 1
ATOM 715 O O . ALA A 1 93 ? 4.504 7.236 14.186 1.00 70.88 93 ALA A O 1
ATOM 716 N N . SER A 1 94 ? 2.641 8.082 15.097 1.00 82.81 94 SER A N 1
ATOM 717 C CA . SER A 1 94 ? 2.699 7.286 16.335 1.00 82.81 94 SER A CA 1
ATOM 718 C C . SER A 1 94 ? 1.862 6.012 16.168 1.00 82.81 94 SER A C 1
ATOM 720 O O . SER A 1 94 ? 0.690 5.982 16.562 1.00 82.81 94 SER A O 1
ATOM 722 N N . LEU A 1 95 ? 2.426 4.988 15.524 1.00 92.44 95 LEU A N 1
ATOM 723 C CA . LEU A 1 95 ? 1.764 3.693 15.325 1.00 92.44 95 LEU A CA 1
ATOM 724 C C . LEU A 1 95 ? 1.676 2.886 16.628 1.00 92.44 95 LEU A C 1
ATOM 726 O O . LEU A 1 95 ? 2.532 3.004 17.502 1.00 92.44 95 LEU A O 1
ATOM 730 N N . ASN A 1 96 ? 0.650 2.039 16.749 1.00 95.38 96 ASN A N 1
ATOM 731 C CA . ASN A 1 96 ? 0.550 1.065 17.839 1.00 95.38 96 ASN A CA 1
ATOM 732 C C . ASN A 1 96 ? 1.390 -0.182 17.551 1.00 95.38 96 ASN A C 1
ATOM 734 O O . ASN A 1 96 ? 1.843 -0.851 18.477 1.00 95.38 96 ASN A O 1
ATOM 738 N N . THR A 1 97 ? 1.552 -0.539 16.278 1.00 95.50 97 THR A N 1
ATOM 739 C CA . THR A 1 97 ? 2.308 -1.720 15.858 1.00 95.50 97 THR A CA 1
ATOM 740 C C . THR A 1 97 ? 2.943 -1.482 14.493 1.00 95.50 97 THR A C 1
ATOM 742 O O . THR A 1 97 ? 2.260 -1.080 13.553 1.00 95.50 97 THR A O 1
ATOM 745 N N . THR A 1 98 ? 4.237 -1.781 14.402 1.00 96.56 98 THR A N 1
ATOM 746 C CA . THR A 1 98 ? 4.981 -1.922 13.148 1.00 96.56 98 THR A CA 1
ATOM 747 C C . THR A 1 98 ? 5.551 -3.337 13.120 1.00 96.56 98 THR A C 1
ATOM 749 O O . THR A 1 98 ? 6.172 -3.759 14.099 1.00 96.56 98 THR A O 1
ATOM 752 N N . PHE A 1 99 ? 5.356 -4.071 12.028 1.00 97.44 99 PHE A N 1
ATOM 753 C CA . PHE A 1 99 ? 5.972 -5.380 11.817 1.00 97.44 99 PHE A CA 1
ATOM 754 C C . PHE A 1 99 ? 6.669 -5.421 10.459 1.00 97.44 99 PHE A C 1
ATOM 756 O O . PHE A 1 99 ? 6.098 -4.995 9.456 1.00 97.44 99 PHE A O 1
ATOM 763 N N . ILE A 1 100 ? 7.896 -5.942 10.453 1.00 97.12 100 ILE A N 1
ATOM 764 C CA . ILE A 1 100 ? 8.715 -6.092 9.253 1.00 97.12 100 ILE A CA 1
ATOM 765 C C . ILE A 1 100 ? 9.122 -7.556 9.137 1.00 97.12 100 ILE A C 1
ATOM 767 O O . ILE A 1 100 ? 9.831 -8.066 10.005 1.00 97.12 100 ILE A O 1
ATOM 771 N N . GLY A 1 101 ? 8.670 -8.213 8.078 1.00 97.12 101 GLY A N 1
ATOM 772 C CA . GLY A 1 101 ? 8.927 -9.624 7.795 1.00 97.12 101 GLY A CA 1
ATOM 773 C C . GLY A 1 101 ? 8.430 -9.981 6.402 1.00 97.12 101 GLY A C 1
ATOM 774 O O . GLY A 1 101 ? 7.832 -9.136 5.742 1.00 97.12 101 GLY A O 1
ATOM 775 N N . SER A 1 102 ? 8.659 -11.214 5.960 1.00 97.88 102 SER A N 1
ATOM 776 C CA . SER A 1 102 ? 8.186 -11.683 4.645 1.00 97.88 102 SER A CA 1
ATOM 777 C C . SER A 1 102 ? 6.690 -11.416 4.431 1.00 97.88 102 SER A C 1
ATOM 779 O O . SER A 1 102 ? 5.953 -11.226 5.402 1.00 97.88 102 SER A O 1
ATOM 781 N N . ASP A 1 103 ? 6.223 -11.428 3.180 1.00 98.06 103 ASP A N 1
ATOM 782 C CA . ASP A 1 103 ? 4.803 -11.204 2.874 1.00 98.06 103 ASP A CA 1
ATOM 783 C C . ASP A 1 103 ? 3.884 -12.129 3.694 1.00 98.06 103 ASP A C 1
ATOM 785 O O . ASP A 1 103 ? 2.939 -11.653 4.321 1.00 98.06 103 ASP A O 1
ATOM 789 N N . ASP A 1 104 ? 4.219 -13.419 3.813 1.00 98.19 104 ASP A N 1
ATOM 790 C CA . ASP A 1 104 ? 3.448 -14.382 4.614 1.00 98.19 104 ASP A CA 1
ATOM 791 C C . ASP A 1 104 ? 3.412 -14.020 6.107 1.00 98.19 104 ASP A C 1
ATOM 793 O O . ASP A 1 104 ? 2.355 -14.058 6.745 1.00 98.19 104 ASP A O 1
ATOM 797 N N . GLU A 1 105 ? 4.556 -13.640 6.683 1.00 98.44 105 GLU A N 1
ATOM 798 C CA . GLU A 1 105 ? 4.641 -13.237 8.090 1.00 98.44 105 GLU A CA 1
ATOM 799 C C . GLU A 1 105 ? 3.891 -11.924 8.340 1.00 98.44 105 GLU A C 1
ATOM 801 O O . GLU A 1 105 ? 3.173 -11.798 9.335 1.00 98.44 105 GLU A O 1
ATOM 806 N N . SER A 1 106 ? 4.030 -10.957 7.431 1.00 98.50 106 SER A N 1
ATOM 807 C CA . SER A 1 106 ? 3.386 -9.646 7.504 1.00 98.50 106 SER A CA 1
ATOM 808 C C . SER A 1 106 ? 1.869 -9.761 7.381 1.00 98.50 106 SER A C 1
ATOM 810 O O . SER A 1 106 ? 1.146 -9.165 8.182 1.00 98.50 106 SER A O 1
ATOM 812 N N . VAL A 1 107 ? 1.374 -10.580 6.451 1.00 98.81 107 VAL A N 1
ATOM 813 C CA . VAL A 1 107 ? -0.058 -10.858 6.261 1.00 98.81 107 VAL A CA 1
ATOM 814 C C . VAL A 1 107 ? -0.638 -11.581 7.474 1.00 98.81 107 VAL A C 1
ATOM 816 O O . VAL A 1 107 ? -1.669 -11.160 8.004 1.00 98.81 107 VAL A O 1
ATOM 819 N N . ALA A 1 108 ? 0.039 -12.614 7.985 1.00 98.75 108 ALA A N 1
ATOM 820 C CA . ALA A 1 108 ? -0.406 -13.328 9.181 1.00 98.75 108 ALA A CA 1
ATOM 821 C C . ALA A 1 108 ? -0.439 -12.415 10.421 1.00 98.75 108 ALA A C 1
ATOM 823 O O . ALA A 1 108 ? -1.396 -12.443 11.205 1.00 98.75 108 ALA A O 1
ATOM 824 N N . ALA A 1 109 ? 0.582 -11.572 10.598 1.00 98.81 109 ALA A N 1
ATOM 825 C CA . ALA A 1 109 ? 0.642 -10.608 11.689 1.00 98.81 109 ALA A CA 1
ATOM 826 C C . ALA A 1 109 ? -0.467 -9.548 11.578 1.00 98.81 109 ALA A C 1
ATOM 828 O O . ALA A 1 109 ? -1.121 -9.254 12.584 1.00 98.81 109 ALA A O 1
ATOM 829 N N . ALA A 1 110 ? -0.727 -9.035 10.372 1.00 98.81 110 ALA A N 1
ATOM 830 C CA . ALA A 1 110 ? -1.789 -8.069 10.104 1.00 98.81 110 ALA A CA 1
ATOM 831 C C . ALA A 1 110 ? -3.182 -8.654 10.369 1.00 98.81 110 ALA A C 1
ATOM 833 O O . ALA A 1 110 ? -3.965 -8.046 11.098 1.00 98.81 110 ALA A O 1
ATOM 834 N N . ALA A 1 111 ? -3.477 -9.857 9.867 1.00 98.81 111 ALA A N 1
ATOM 835 C CA . ALA A 1 111 ? -4.742 -10.549 10.124 1.00 98.81 111 ALA A CA 1
ATOM 836 C C . ALA A 1 111 ? -4.972 -10.755 11.631 1.00 98.81 111 ALA A C 1
ATOM 838 O O . ALA A 1 111 ? -6.041 -10.462 12.169 1.00 98.81 111 ALA A O 1
ATOM 839 N N . SER A 1 112 ? -3.927 -11.171 12.353 1.00 98.69 112 SER A N 1
ATOM 840 C CA . SER A 1 112 ? -3.980 -11.345 13.805 1.00 98.69 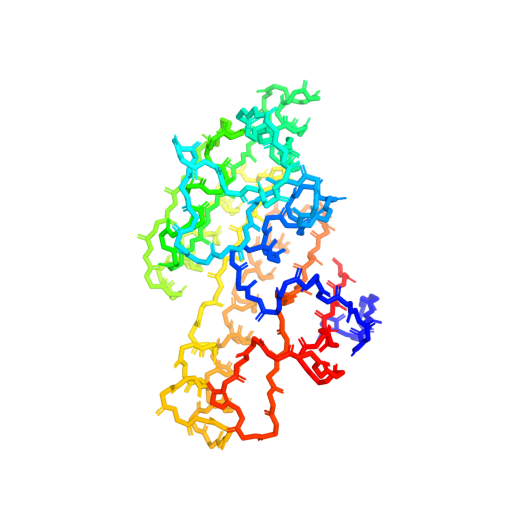112 SER A CA 1
ATOM 841 C C . SER A 1 112 ? -4.168 -10.023 14.563 1.00 98.69 112 SER A C 1
ATOM 843 O O . SER A 1 112 ? -4.848 -9.976 15.593 1.00 98.69 112 SER A O 1
ATOM 845 N N . PHE A 1 113 ? -3.569 -8.934 14.077 1.00 98.75 113 PHE A N 1
ATOM 846 C CA . PHE A 1 113 ? -3.773 -7.589 14.610 1.00 98.75 113 PHE A CA 1
ATOM 847 C C . PHE A 1 113 ? -5.206 -7.102 14.378 1.00 98.75 113 PHE A C 1
ATOM 849 O O . PHE A 1 113 ? -5.844 -6.661 15.331 1.00 98.75 113 PHE A O 1
ATOM 856 N N . ILE A 1 114 ? -5.750 -7.264 13.169 1.00 98.69 114 ILE A N 1
ATOM 857 C CA . ILE A 1 114 ? -7.139 -6.914 12.843 1.00 98.69 114 ILE A CA 1
ATOM 858 C C . ILE A 1 114 ? -8.111 -7.647 13.774 1.00 98.69 114 ILE A C 1
ATOM 860 O O . ILE A 1 114 ? -8.916 -7.003 14.450 1.00 98.69 114 ILE A O 1
ATOM 864 N N . ALA A 1 115 ? -7.966 -8.970 13.893 1.00 98.31 115 ALA A N 1
ATOM 865 C CA . ALA A 1 115 ? -8.850 -9.809 14.698 1.00 98.31 115 ALA A CA 1
ATOM 866 C C . ALA A 1 115 ? -8.862 -9.435 16.189 1.00 98.31 115 ALA A C 1
ATOM 868 O O . ALA A 1 115 ? -9.911 -9.442 16.834 1.00 98.31 115 ALA A O 1
ATOM 869 N N . ARG A 1 116 ? -7.696 -9.105 16.761 1.00 98.06 116 ARG A N 1
ATOM 870 C CA . ARG A 1 116 ? -7.570 -8.828 18.203 1.00 98.06 116 ARG A CA 1
ATOM 871 C C . ARG A 1 116 ? -7.807 -7.372 18.566 1.00 98.06 116 ARG A C 1
ATOM 873 O O . ARG A 1 116 ? -8.332 -7.093 19.641 1.00 98.06 116 ARG A O 1
ATOM 880 N N . SER A 1 117 ? -7.350 -6.460 17.720 1.00 97.81 117 SER A N 1
ATOM 881 C CA . SER A 1 117 ? -7.247 -5.042 18.054 1.00 97.81 117 SER A CA 1
ATOM 882 C C . SER A 1 117 ? -8.340 -4.196 17.416 1.00 97.81 117 SER A C 1
ATOM 884 O O . SER A 1 117 ? -8.532 -3.073 17.870 1.00 97.81 117 SER A O 1
ATOM 886 N N . ARG A 1 118 ? -9.062 -4.723 16.413 1.00 97.56 118 ARG A N 1
ATOM 887 C CA . ARG A 1 118 ? -10.129 -4.019 15.677 1.00 97.56 118 ARG A CA 1
ATOM 888 C C . ARG A 1 118 ? -9.721 -2.580 15.289 1.00 97.56 118 ARG A C 1
ATOM 890 O O . ARG A 1 118 ? -10.374 -1.629 15.715 1.00 97.56 118 ARG A O 1
ATOM 897 N N . PRO A 1 119 ? -8.609 -2.423 14.551 1.00 97.62 119 PRO A N 1
ATOM 898 C CA . PRO A 1 119 ? -7.954 -1.138 14.329 1.00 97.62 119 PRO A CA 1
ATOM 899 C C . PRO A 1 119 ? -8.743 -0.206 13.405 1.00 97.62 119 PRO A C 1
ATOM 901 O O . PRO A 1 119 ? -9.415 -0.656 12.481 1.00 97.62 119 PRO A O 1
ATOM 904 N N . GLU A 1 120 ? -8.576 1.102 13.595 1.00 96.94 120 GLU A N 1
ATOM 905 C CA . GLU A 1 120 ? -9.106 2.138 12.704 1.00 96.94 120 GLU A CA 1
ATOM 906 C C . GLU A 1 120 ? -8.328 2.240 11.384 1.00 96.94 120 GLU A C 1
ATOM 908 O O . GLU A 1 120 ? -8.886 2.678 10.381 1.00 96.94 120 GLU A O 1
ATOM 913 N N . LEU A 1 121 ? -7.048 1.848 11.368 1.00 97.50 121 LEU A N 1
ATOM 914 C CA . LEU A 1 121 ? -6.249 1.781 10.145 1.00 97.50 121 LEU A CA 1
ATOM 915 C C . LEU A 1 121 ? -5.198 0.673 10.233 1.00 97.50 121 LEU A C 1
ATOM 917 O O . LEU A 1 121 ? -4.382 0.638 11.157 1.00 97.50 121 LEU A O 1
ATOM 921 N N . THR A 1 122 ? -5.192 -0.190 9.219 1.00 98.25 122 THR A N 1
ATOM 922 C CA . THR A 1 122 ? -4.133 -1.174 8.979 1.00 98.25 122 THR A CA 1
ATOM 923 C C . THR A 1 122 ? -3.578 -0.963 7.582 1.00 98.25 122 THR A C 1
ATOM 925 O O . THR A 1 122 ? -4.339 -0.913 6.620 1.00 98.25 122 THR A O 1
ATOM 928 N N . PHE A 1 123 ? -2.260 -0.849 7.473 1.00 98.19 123 PHE A N 1
ATOM 929 C CA . PHE A 1 123 ? -1.549 -0.855 6.199 1.00 98.19 123 PHE A CA 1
ATOM 930 C C . PHE A 1 123 ? -0.770 -2.156 6.061 1.00 98.19 123 PHE A C 1
ATOM 932 O O . PHE A 1 123 ? -0.037 -2.532 6.978 1.00 98.19 123 PHE A O 1
ATOM 939 N N . VAL A 1 124 ? -0.922 -2.819 4.918 1.00 98.62 124 VAL A N 1
ATOM 940 C CA . VAL A 1 124 ? -0.180 -4.031 4.571 1.00 98.62 124 VAL A CA 1
ATOM 941 C C . VAL A 1 124 ? 0.465 -3.826 3.206 1.00 98.62 124 VAL A C 1
ATOM 943 O O . VAL A 1 124 ? -0.218 -3.424 2.267 1.00 98.62 124 VAL A O 1
ATOM 946 N N . TYR A 1 125 ? 1.764 -4.088 3.103 1.00 98.44 125 TYR A N 1
ATOM 947 C CA . TYR A 1 125 ? 2.497 -4.106 1.837 1.00 98.44 125 TYR A CA 1
ATOM 948 C C . TYR A 1 125 ? 2.909 -5.540 1.512 1.00 98.44 125 TYR A C 1
ATOM 950 O O . TYR A 1 125 ? 3.510 -6.202 2.359 1.00 98.44 125 TYR A O 1
ATOM 958 N N . ILE A 1 126 ? 2.595 -5.968 0.288 1.00 98.06 126 ILE A N 1
ATOM 959 C CA . ILE A 1 126 ? 2.964 -7.262 -0.293 1.00 98.06 126 ILE A CA 1
ATOM 960 C C . ILE A 1 126 ? 3.961 -6.971 -1.420 1.00 98.06 126 ILE A C 1
ATOM 962 O O . ILE A 1 126 ? 3.604 -6.305 -2.394 1.00 98.06 126 ILE A O 1
ATOM 966 N N . GLY A 1 127 ? 5.214 -7.394 -1.258 1.00 96.69 127 GLY A N 1
ATOM 967 C CA . GLY A 1 127 ? 6.329 -7.019 -2.131 1.00 96.69 127 GLY A CA 1
ATOM 968 C C . GLY A 1 127 ? 6.674 -8.027 -3.222 1.00 96.69 127 GLY A C 1
ATOM 969 O O . GLY A 1 127 ? 7.285 -7.657 -4.229 1.00 96.69 127 GLY A O 1
ATOM 970 N N . GLU A 1 128 ? 6.285 -9.291 -3.066 1.00 96.62 128 GLU A N 1
ATOM 971 C CA . GLU A 1 128 ? 6.880 -10.381 -3.840 1.00 96.62 128 GLU A CA 1
ATOM 972 C C . GLU A 1 128 ? 6.528 -10.338 -5.335 1.00 96.62 128 GLU A C 1
ATOM 974 O O . GLU A 1 128 ? 7.322 -10.782 -6.166 1.00 96.62 128 GLU A O 1
ATOM 979 N N . VAL A 1 129 ? 5.392 -9.741 -5.720 1.00 96.31 129 VAL A N 1
ATOM 980 C CA . VAL A 1 129 ? 5.033 -9.535 -7.139 1.00 96.31 129 VAL A CA 1
ATOM 981 C C . VAL A 1 129 ? 6.055 -8.636 -7.839 1.00 96.31 129 VAL A C 1
ATOM 983 O O . VAL A 1 129 ? 6.495 -8.932 -8.953 1.00 96.31 129 VAL A O 1
ATOM 986 N N . ASP A 1 130 ? 6.461 -7.556 -7.172 1.00 95.75 130 ASP A N 1
ATOM 987 C CA . ASP A 1 130 ? 7.431 -6.592 -7.683 1.00 95.75 130 ASP A CA 1
ATOM 988 C C . ASP A 1 130 ? 8.837 -7.209 -7.750 1.00 95.75 130 ASP A C 1
ATOM 990 O O . ASP A 1 130 ? 9.502 -7.195 -8.794 1.00 95.75 130 ASP A O 1
ATOM 994 N N . LEU A 1 131 ? 9.249 -7.864 -6.661 1.00 95.62 131 LEU A N 1
ATOM 995 C CA . LEU A 1 131 ? 10.534 -8.557 -6.579 1.00 95.62 131 LEU A CA 1
ATOM 996 C C . LEU A 1 131 ? 10.655 -9.676 -7.620 1.00 95.62 131 LEU A C 1
ATOM 998 O O . LEU A 1 131 ? 11.704 -9.828 -8.251 1.00 95.62 131 LEU A O 1
ATOM 1002 N N . THR A 1 132 ? 9.586 -10.442 -7.837 1.00 97.00 132 THR A N 1
ATOM 1003 C CA . THR A 1 132 ? 9.542 -11.499 -8.854 1.00 97.00 132 THR A CA 1
ATOM 1004 C C . THR A 1 132 ? 9.626 -10.916 -10.256 1.00 97.00 132 THR A C 1
ATOM 1006 O O . THR A 1 132 ? 10.416 -11.410 -11.059 1.00 97.00 132 THR A O 1
ATOM 1009 N N . GLY A 1 133 ? 8.900 -9.829 -10.536 1.00 95.81 133 GLY A N 1
ATOM 1010 C CA . GLY A 1 133 ? 9.001 -9.118 -11.811 1.00 95.81 133 GLY A CA 1
ATOM 1011 C C . GLY A 1 133 ? 10.438 -8.687 -12.115 1.00 95.81 133 GLY A C 1
ATOM 1012 O O . GLY A 1 133 ? 10.944 -8.945 -13.201 1.00 95.81 133 GLY A O 1
ATOM 1013 N N . HIS A 1 134 ? 11.158 -8.138 -11.135 1.00 95.19 134 HIS A N 1
ATOM 1014 C CA . HIS A 1 134 ? 12.578 -7.808 -11.304 1.00 95.19 134 HIS A CA 1
ATOM 1015 C C . HIS A 1 134 ? 13.485 -9.013 -11.574 1.00 95.19 134 HIS A C 1
ATOM 1017 O O . HIS A 1 134 ? 14.477 -8.885 -12.291 1.00 95.19 134 HIS A O 1
ATOM 1023 N N . ARG A 1 135 ? 13.192 -10.168 -10.969 1.00 97.00 135 ARG A N 1
ATOM 1024 C CA . ARG A 1 135 ? 14.030 -11.372 -11.067 1.00 97.00 135 ARG A CA 1
ATOM 1025 C C . ARG A 1 135 ? 13.755 -12.209 -12.316 1.00 97.00 135 ARG A C 1
ATOM 1027 O O . ARG A 1 135 ? 14.679 -12.859 -12.804 1.00 97.00 135 ARG A O 1
ATOM 1034 N N . HIS A 1 136 ? 12.516 -12.208 -12.801 1.00 96.69 136 HIS A N 1
ATOM 1035 C CA . HIS A 1 136 ? 12.035 -13.156 -13.811 1.00 96.69 136 HIS A CA 1
ATOM 1036 C C . HIS A 1 136 ? 11.278 -12.505 -14.976 1.00 96.69 136 HIS A C 1
ATOM 1038 O O . HIS A 1 136 ? 11.012 -13.173 -15.973 1.00 96.69 136 HIS A O 1
ATOM 1044 N N . GLY A 1 137 ? 10.963 -11.212 -14.886 1.00 95.56 137 GLY A N 1
ATOM 1045 C CA . GLY A 1 137 ? 10.126 -10.528 -15.860 1.00 95.56 137 GLY A CA 1
ATOM 1046 C C . GLY A 1 137 ? 8.688 -11.037 -15.860 1.00 95.56 137 GLY A C 1
ATOM 1047 O O . GLY A 1 137 ? 8.230 -11.708 -14.936 1.00 95.56 137 GLY A O 1
ATOM 1048 N N . ALA A 1 138 ? 7.960 -10.706 -16.921 1.00 94.00 138 ALA A N 1
ATOM 1049 C CA . ALA A 1 138 ? 6.632 -11.241 -17.168 1.00 94.00 138 ALA A CA 1
ATOM 1050 C C . ALA A 1 138 ? 6.729 -12.722 -17.570 1.00 94.00 138 ALA A C 1
ATOM 1052 O O . ALA A 1 138 ? 7.479 -13.081 -18.477 1.00 94.00 138 ALA A O 1
ATOM 1053 N N . GLY A 1 139 ? 5.938 -13.577 -16.922 1.00 95.31 139 GLY A N 1
ATOM 1054 C CA . GLY A 1 139 ? 5.963 -15.020 -17.151 1.00 95.31 139 GLY A CA 1
ATOM 1055 C C . GLY A 1 139 ? 5.239 -15.795 -16.057 1.00 95.31 139 GLY A C 1
ATOM 1056 O O . GLY A 1 139 ? 4.541 -15.205 -15.226 1.00 95.31 139 GLY A O 1
ATOM 1057 N N . ASP A 1 140 ? 5.418 -17.114 -16.060 1.00 97.75 140 ASP A N 1
ATOM 1058 C CA . ASP A 1 140 ? 4.749 -18.036 -15.138 1.00 97.75 140 ASP A CA 1
ATOM 1059 C C . ASP A 1 140 ? 5.106 -17.743 -13.673 1.00 97.75 140 ASP A C 1
ATOM 1061 O O . ASP A 1 140 ? 4.238 -17.804 -12.804 1.00 97.75 140 ASP A O 1
ATOM 1065 N N . GLU A 1 141 ? 6.349 -17.343 -13.391 1.00 97.56 141 GLU A N 1
ATOM 1066 C CA . GLU A 1 141 ? 6.799 -16.962 -12.052 1.00 97.56 141 GLU A CA 1
ATOM 1067 C C . GLU A 1 141 ? 6.057 -15.725 -11.538 1.00 97.56 141 GLU A C 1
ATOM 1069 O O . GLU A 1 141 ? 5.551 -15.725 -10.417 1.00 97.56 141 G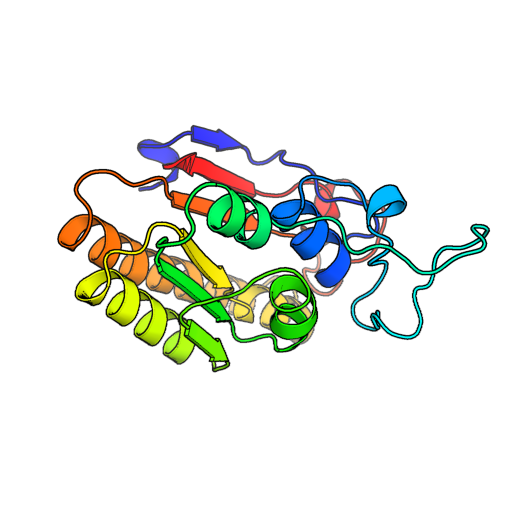LU A O 1
ATOM 1074 N N . MET A 1 142 ? 5.920 -14.684 -12.368 1.00 95.94 142 MET A N 1
ATOM 1075 C CA . MET A 1 142 ? 5.175 -13.481 -11.990 1.00 95.94 142 MET A CA 1
ATOM 1076 C C . MET A 1 142 ? 3.681 -13.779 -11.820 1.00 95.94 142 MET A C 1
ATOM 1078 O O . MET A 1 142 ? 3.058 -13.257 -10.899 1.00 95.94 142 MET A O 1
ATOM 1082 N N . GLN A 1 143 ? 3.100 -14.648 -12.656 1.00 97.38 143 GLN A N 1
ATOM 1083 C CA . GLN A 1 143 ? 1.712 -15.091 -1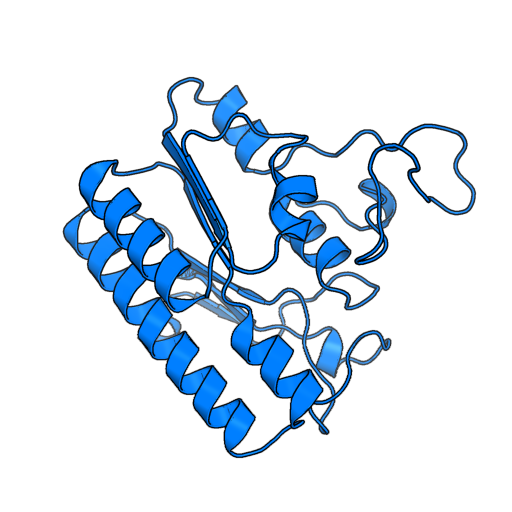2.479 1.00 97.38 143 GLN A CA 1
ATOM 1084 C C . GLN A 1 143 ? 1.522 -15.879 -11.176 1.00 97.38 143 GLN A C 1
ATOM 1086 O O . GLN A 1 143 ? 0.519 -15.687 -10.488 1.00 97.38 143 GLN A O 1
ATOM 1091 N N . ALA A 1 144 ? 2.491 -16.714 -10.794 1.00 98.31 144 ALA A N 1
ATOM 1092 C CA . ALA A 1 144 ? 2.471 -17.418 -9.516 1.00 98.31 144 ALA A CA 1
ATOM 1093 C C . ALA A 1 144 ? 2.573 -16.449 -8.325 1.00 98.31 144 ALA A C 1
ATOM 1095 O O . ALA A 1 144 ? 1.822 -16.599 -7.362 1.00 98.31 144 ALA A O 1
ATOM 1096 N N . ALA A 1 145 ? 3.429 -15.425 -8.407 1.00 97.94 145 ALA A N 1
ATOM 1097 C CA . ALA A 1 145 ? 3.520 -14.383 -7.383 1.00 97.94 145 ALA A CA 1
ATOM 1098 C C . ALA A 1 145 ? 2.212 -13.579 -7.260 1.00 97.94 145 ALA A C 1
ATOM 1100 O O . ALA A 1 145 ? 1.752 -13.319 -6.151 1.00 97.94 145 ALA A O 1
ATOM 1101 N N . ILE A 1 146 ? 1.560 -13.246 -8.383 1.00 97.50 146 ILE A N 1
ATOM 1102 C CA . ILE A 1 146 ? 0.240 -12.589 -8.387 1.00 97.50 146 ILE A CA 1
ATOM 1103 C C . ILE A 1 146 ? -0.814 -13.479 -7.714 1.00 97.50 146 ILE A C 1
ATOM 1105 O O . ILE A 1 146 ? -1.598 -12.990 -6.905 1.00 97.50 146 ILE A O 1
ATOM 1109 N N . ALA A 1 147 ? -0.826 -14.782 -8.010 1.00 98.50 147 ALA A N 1
ATOM 1110 C CA . ALA A 1 147 ? -1.756 -15.721 -7.383 1.00 98.50 147 ALA A CA 1
ATOM 1111 C C . ALA A 1 147 ? -1.514 -15.865 -5.868 1.00 98.50 147 ALA A C 1
ATOM 1113 O O . ALA A 1 147 ? -2.471 -15.975 -5.102 1.00 98.50 147 ALA A O 1
ATOM 1114 N N . ALA A 1 148 ? -0.254 -15.831 -5.425 1.00 98.44 148 ALA A N 1
ATOM 1115 C CA . ALA A 1 148 ? 0.088 -15.823 -4.004 1.00 98.44 148 ALA A CA 1
ATOM 1116 C C . ALA A 1 148 ? -0.397 -14.537 -3.310 1.00 98.44 148 ALA A C 1
ATOM 1118 O O . ALA A 1 148 ? -1.026 -14.617 -2.255 1.00 98.44 148 ALA A O 1
ATOM 1119 N N . ALA A 1 149 ? -0.192 -13.372 -3.934 1.00 98.31 149 ALA A N 1
ATOM 1120 C CA . ALA A 1 149 ? -0.687 -12.094 -3.425 1.00 98.31 149 ALA A CA 1
ATOM 1121 C C . ALA A 1 149 ? -2.226 -12.054 -3.337 1.00 98.31 149 ALA A C 1
ATOM 1123 O O . ALA A 1 149 ? -2.772 -11.570 -2.347 1.00 98.31 149 ALA A O 1
ATOM 1124 N N . ASP A 1 150 ? -2.943 -12.610 -4.322 1.00 98.50 150 ASP A N 1
ATOM 1125 C CA . ASP A 1 150 ? -4.410 -12.737 -4.280 1.00 98.50 150 ASP A CA 1
ATOM 1126 C C . ASP A 1 150 ? -4.874 -13.599 -3.090 1.00 98.50 150 ASP A C 1
ATOM 1128 O O . ASP A 1 150 ? -5.773 -13.204 -2.343 1.00 98.50 150 ASP A O 1
ATOM 1132 N N . ALA A 1 151 ? -4.204 -14.730 -2.839 1.00 98.62 151 ALA A N 1
ATOM 1133 C CA . ALA A 1 151 ? -4.495 -15.580 -1.685 1.00 98.62 151 ALA A CA 1
ATOM 1134 C C . ALA A 1 151 ? -4.229 -14.864 -0.345 1.00 98.62 151 ALA A C 1
ATOM 1136 O O . ALA A 1 151 ? -5.027 -14.972 0.588 1.00 98.62 151 ALA A O 1
ATOM 1137 N N . GLN A 1 152 ? -3.143 -14.095 -0.256 1.00 98.75 152 GLN A N 1
ATOM 1138 C CA . GLN A 1 152 ? -2.807 -13.284 0.917 1.00 98.75 152 GLN A CA 1
ATOM 1139 C C . GLN A 1 152 ? -3.831 -12.171 1.174 1.00 98.75 152 GLN A C 1
ATOM 1141 O O . GLN A 1 152 ? -4.228 -11.954 2.320 1.00 98.75 152 GLN A O 1
ATOM 1146 N N . VAL A 1 153 ? -4.320 -11.506 0.122 1.00 98.50 153 VAL A N 1
ATOM 1147 C CA . VAL A 1 153 ? -5.439 -10.557 0.234 1.00 98.50 153 VAL A CA 1
ATOM 1148 C C . VAL A 1 153 ? -6.681 -11.264 0.780 1.00 98.50 153 VAL A C 1
ATOM 1150 O O . VAL A 1 153 ? -7.330 -10.721 1.670 1.00 98.50 153 VAL A O 1
ATOM 1153 N N . GLY A 1 154 ? -6.974 -12.490 0.333 1.00 98.56 154 GLY A N 1
ATOM 1154 C CA . GLY A 1 154 ? -8.060 -13.313 0.880 1.00 98.56 154 GLY A CA 1
ATOM 1155 C C . GLY A 1 154 ? -7.988 -13.489 2.402 1.00 98.56 154 GLY A C 1
ATOM 1156 O O . GLY A 1 154 ? -8.972 -13.237 3.090 1.00 98.56 154 GLY A O 1
ATOM 1157 N N . ILE A 1 155 ? -6.805 -13.805 2.942 1.00 98.75 155 ILE A N 1
ATOM 1158 C CA . ILE A 1 155 ? -6.584 -13.951 4.395 1.00 98.75 155 ILE A CA 1
ATOM 1159 C C . ILE A 1 155 ? -6.918 -12.655 5.153 1.00 98.75 155 ILE A C 1
ATOM 1161 O O . ILE A 1 155 ? -7.511 -12.690 6.233 1.00 98.75 155 ILE A O 1
ATOM 1165 N N . LEU A 1 156 ? -6.537 -11.499 4.602 1.00 98.69 156 LEU A N 1
ATOM 1166 C CA . LEU A 1 156 ? -6.830 -10.200 5.214 1.00 98.69 156 LEU A CA 1
ATOM 1167 C C . LEU A 1 156 ? -8.325 -9.873 5.167 1.00 98.69 156 LEU A C 1
ATOM 1169 O O . LEU A 1 156 ? -8.855 -9.336 6.139 1.00 98.69 156 LEU A O 1
ATOM 1173 N N . LEU A 1 157 ? -9.002 -10.197 4.062 1.00 98.25 157 LEU A N 1
ATOM 117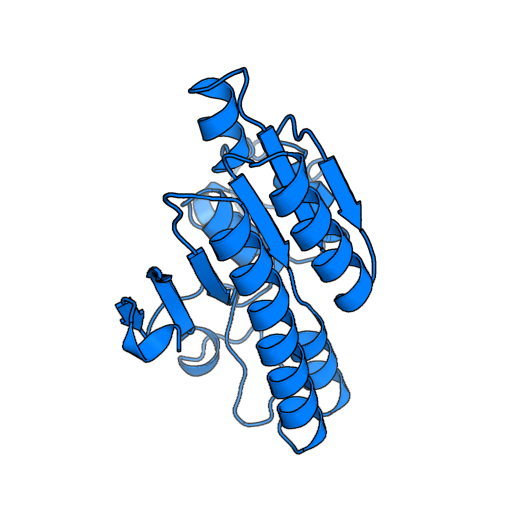4 C CA . LEU A 1 157 ? -10.444 -9.987 3.919 1.00 98.25 157 LEU A CA 1
ATOM 1175 C C . LEU A 1 157 ? -11.235 -10.828 4.917 1.00 98.25 157 LEU A C 1
ATOM 1177 O O . LEU A 1 157 ? -12.119 -10.285 5.576 1.00 98.25 157 LEU A O 1
ATOM 1181 N N . ASP A 1 158 ? -10.871 -12.098 5.091 1.00 98.50 158 ASP A N 1
ATOM 1182 C CA . ASP A 1 158 ? -11.502 -12.972 6.081 1.00 98.50 158 ASP A CA 1
ATOM 1183 C C . ASP A 1 158 ? -11.367 -12.374 7.494 1.00 98.50 158 ASP A C 1
ATOM 1185 O O . ASP A 1 158 ? -12.353 -12.235 8.218 1.00 98.50 158 ASP A O 1
ATOM 1189 N N . ALA A 1 159 ? -10.170 -11.899 7.866 1.00 98.50 159 ALA A N 1
ATOM 1190 C CA . ALA A 1 159 ? -9.951 -11.249 9.159 1.00 98.50 159 ALA A CA 1
ATOM 1191 C C . ALA A 1 159 ? -10.767 -9.954 9.331 1.00 98.50 159 ALA A C 1
ATOM 1193 O O . ALA A 1 159 ? -11.261 -9.670 10.425 1.00 98.50 159 ALA A O 1
ATOM 1194 N N . VAL A 1 160 ? -10.907 -9.155 8.268 1.00 98.19 160 VAL A N 1
ATOM 1195 C CA . VAL A 1 160 ? -11.723 -7.932 8.272 1.00 98.19 160 VAL A CA 1
ATOM 1196 C C . VAL A 1 160 ? -13.201 -8.263 8.459 1.00 98.19 160 VAL A C 1
ATOM 1198 O O . VAL A 1 160 ? -13.846 -7.649 9.305 1.00 98.19 160 VAL A O 1
ATOM 1201 N N . GLU A 1 161 ? -13.728 -9.231 7.714 1.00 97.19 161 GLU A N 1
ATOM 1202 C CA . GLU A 1 161 ? -15.140 -9.630 7.755 1.00 97.19 161 GLU A CA 1
ATOM 1203 C C . GLU A 1 161 ? -15.539 -10.248 9.096 1.00 97.19 161 GLU A C 1
ATOM 1205 O O . GLU A 1 161 ? -16.642 -10.009 9.587 1.00 97.19 161 GLU A O 1
ATOM 1210 N N . GLU A 1 162 ? -14.637 -11.007 9.718 1.00 98.00 162 GLU A N 1
ATOM 1211 C CA . GLU A 1 162 ? -14.871 -11.588 11.040 1.00 98.00 162 GLU A CA 1
ATOM 1212 C C . GLU A 1 162 ? -14.818 -10.540 12.162 1.00 98.00 162 GLU A C 1
ATOM 1214 O O . GLU A 1 162 ? -15.581 -10.617 13.131 1.00 98.00 162 GLU A O 1
ATOM 1219 N N . ALA A 1 163 ? -13.908 -9.565 12.067 1.00 97.56 163 ALA A N 1
ATOM 1220 C CA . ALA A 1 163 ? -13.601 -8.664 13.175 1.00 97.56 163 ALA A CA 1
ATOM 1221 C C . ALA A 1 163 ? -14.339 -7.319 13.121 1.00 97.56 163 ALA A C 1
ATOM 1223 O O . ALA A 1 163 ? -14.578 -6.716 14.175 1.00 97.56 163 ALA A O 1
ATOM 1224 N N . LEU A 1 164 ? -14.667 -6.815 11.929 1.00 96.62 164 LEU A N 1
ATOM 1225 C CA . LEU A 1 164 ? -15.137 -5.446 11.714 1.00 96.62 164 LEU A CA 1
ATOM 1226 C C . LEU A 1 164 ? -16.539 -5.431 11.095 1.00 96.62 164 LEU A C 1
ATOM 1228 O O . LEU A 1 164 ? -16.783 -5.999 10.041 1.00 96.62 164 LEU A O 1
ATOM 1232 N N . GLU A 1 165 ? -17.466 -4.705 11.723 1.00 92.88 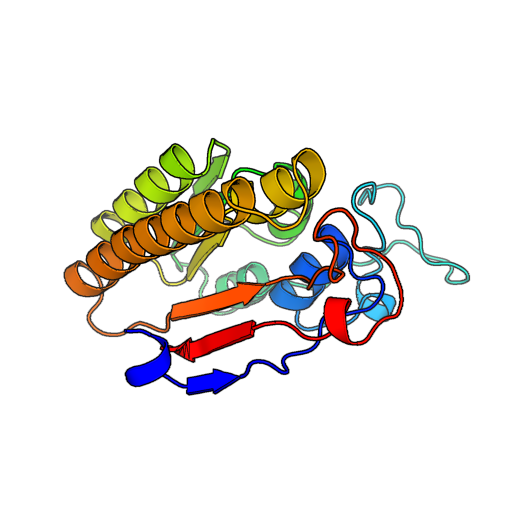165 GLU A N 1
ATOM 1233 C CA . GLU A 1 165 ? -18.841 -4.571 11.206 1.00 92.88 165 GLU A CA 1
ATOM 1234 C C . GLU A 1 165 ? -18.925 -3.683 9.959 1.00 92.88 165 GLU A C 1
ATOM 1236 O O . GLU A 1 165 ? -19.830 -3.829 9.138 1.00 92.88 165 GLU A O 1
ATOM 1241 N N . LYS A 1 166 ? -18.022 -2.702 9.863 1.00 94.62 166 LYS A N 1
ATOM 1242 C CA . LYS A 1 166 ? -17.922 -1.743 8.764 1.00 94.62 166 LYS A CA 1
ATOM 1243 C C . LYS A 1 166 ? -16.458 -1.413 8.545 1.00 94.62 166 LYS A C 1
ATOM 1245 O O . LYS A 1 166 ? -15.793 -0.929 9.460 1.00 94.62 166 LYS A O 1
ATOM 1250 N N . SER A 1 167 ? -15.993 -1.639 7.332 1.00 96.62 167 SER A N 1
ATOM 1251 C CA . SER A 1 167 ? -14.628 -1.374 6.902 1.00 96.62 167 SER A CA 1
ATOM 1252 C C . SER A 1 167 ? -14.641 -0.792 5.490 1.00 96.62 167 SER A C 1
ATOM 1254 O O . SER A 1 167 ? -15.659 -0.818 4.802 1.00 96.62 167 SER A O 1
ATOM 1256 N N . LEU A 1 168 ? -13.510 -0.213 5.102 1.00 97.75 168 LEU A N 1
ATOM 1257 C CA . LEU A 1 168 ? -13.180 0.112 3.722 1.00 97.75 168 LEU A CA 1
ATOM 1258 C C . LEU A 1 168 ? -11.845 -0.565 3.442 1.00 97.75 168 LEU A C 1
ATOM 1260 O O . LEU A 1 168 ? -10.872 -0.305 4.154 1.00 97.75 168 LEU A O 1
ATOM 1264 N N . VAL A 1 169 ? -11.798 -1.413 2.423 1.00 98.31 169 VAL A N 1
ATOM 1265 C CA . VAL A 1 169 ? -10.564 -2.047 1.967 1.00 98.31 169 VAL A CA 1
ATOM 1266 C C . VAL A 1 169 ? -10.121 -1.371 0.680 1.00 98.31 169 VAL A C 1
ATOM 1268 O O . VAL A 1 169 ? -10.851 -1.337 -0.310 1.00 98.31 169 VAL A O 1
ATOM 1271 N N . LEU A 1 170 ? -8.903 -0.831 0.698 1.00 98.44 170 LEU A N 1
ATOM 1272 C CA . LEU A 1 170 ? -8.255 -0.260 -0.476 1.00 98.44 170 LEU A CA 1
ATOM 1273 C C . LEU A 1 170 ? -7.117 -1.180 -0.913 1.00 98.44 170 LEU A C 1
ATOM 1275 O O . LEU A 1 170 ? -6.193 -1.427 -0.141 1.00 98.44 170 LEU A O 1
ATOM 1279 N N . VAL A 1 171 ? -7.173 -1.654 -2.156 1.00 98.25 171 VAL A N 1
ATOM 1280 C CA . VAL A 1 171 ? -6.080 -2.390 -2.802 1.00 98.25 171 VAL A CA 1
ATOM 1281 C C . VAL A 1 171 ? -5.547 -1.523 -3.930 1.00 98.25 171 VAL A C 1
ATOM 1283 O O . VAL A 1 171 ? -6.283 -1.192 -4.860 1.00 98.25 171 VAL A O 1
ATOM 1286 N N . VAL A 1 172 ? -4.286 -1.117 -3.826 1.00 97.56 172 VAL A N 1
ATOM 1287 C CA . VAL A 1 172 ? -3.628 -0.190 -4.755 1.00 97.56 172 VAL A CA 1
ATOM 1288 C C . VAL A 1 172 ? -2.214 -0.666 -5.062 1.00 97.56 172 VAL A C 1
ATOM 1290 O O . VAL A 1 172 ? -1.618 -1.374 -4.249 1.00 97.56 172 VAL A O 1
ATOM 1293 N N . SER A 1 173 ? -1.666 -0.242 -6.200 1.00 96.12 173 SER A N 1
ATOM 1294 C CA . SER A 1 173 ? -0.235 -0.352 -6.491 1.00 96.12 173 SER A CA 1
ATOM 1295 C C . SER A 1 173 ? 0.413 1.024 -6.633 1.00 96.12 173 SER A C 1
ATOM 1297 O O . SER A 1 173 ? -0.229 2.009 -7.007 1.00 96.12 173 SER A O 1
ATOM 1299 N N . ASP A 1 174 ? 1.697 1.086 -6.310 1.00 95.75 174 ASP A N 1
ATOM 1300 C CA . ASP A 1 174 ? 2.547 2.267 -6.399 1.00 95.75 174 ASP A CA 1
ATOM 1301 C C . ASP A 1 174 ? 2.954 2.590 -7.841 1.00 95.75 174 ASP A C 1
ATOM 1303 O O . ASP A 1 174 ? 3.009 3.759 -8.210 1.00 95.75 174 ASP A O 1
ATOM 1307 N N . HIS A 1 175 ? 3.204 1.577 -8.668 1.00 95.50 175 HIS A N 1
ATOM 1308 C CA . HIS A 1 175 ? 3.461 1.737 -10.098 1.00 95.50 175 HIS A CA 1
ATOM 1309 C C . HIS A 1 175 ? 3.060 0.494 -10.904 1.00 95.50 175 HIS A C 1
ATOM 1311 O O . HIS A 1 175 ? 2.698 -0.552 -10.361 1.00 95.50 175 HIS A O 1
ATOM 1317 N N . GLY A 1 176 ? 3.073 0.642 -12.227 1.00 92.88 176 GLY A N 1
ATOM 1318 C CA . GLY A 1 176 ? 3.000 -0.447 -13.193 1.00 92.88 176 GLY A CA 1
ATOM 1319 C C . GLY A 1 176 ? 4.391 -0.928 -13.620 1.00 92.88 176 GLY A C 1
ATOM 1320 O O . GLY A 1 176 ? 5.406 -0.598 -13.000 1.00 92.88 176 GLY A O 1
ATOM 1321 N N . ARG A 1 177 ? 4.434 -1.716 -14.698 1.00 90.56 177 ARG A N 1
ATOM 1322 C CA . ARG A 1 177 ? 5.653 -2.303 -15.284 1.00 90.56 177 ARG A CA 1
ATOM 1323 C C . ARG A 1 177 ? 5.527 -2.389 -16.804 1.00 90.56 177 ARG A C 1
ATOM 1325 O O . ARG A 1 177 ? 4.421 -2.522 -17.331 1.00 90.56 177 ARG A O 1
ATOM 1332 N N . GLU A 1 178 ? 6.660 -2.372 -17.499 1.00 91.00 178 GLU A N 1
ATOM 1333 C CA . GLU A 1 178 ? 6.710 -2.602 -18.949 1.00 91.00 178 GLU A CA 1
ATOM 1334 C C . GLU A 1 178 ? 6.250 -4.010 -19.353 1.00 91.00 178 GLU A C 1
ATOM 1336 O O . GLU A 1 178 ? 6.143 -4.907 -18.517 1.00 91.00 178 GLU A O 1
ATOM 1341 N N . ASP A 1 179 ? 6.020 -4.233 -20.653 1.00 87.12 179 ASP A N 1
ATOM 1342 C CA . ASP A 1 179 ? 5.595 -5.539 -21.196 1.00 87.12 179 ASP A CA 1
ATOM 1343 C C . ASP A 1 179 ? 6.538 -6.683 -20.793 1.00 87.12 179 ASP A C 1
ATOM 1345 O O . ASP A 1 179 ? 6.102 -7.808 -20.557 1.00 87.12 179 ASP A O 1
ATOM 1349 N N . GLY A 1 180 ? 7.836 -6.391 -20.679 1.00 87.50 180 GLY A N 1
ATOM 1350 C CA . GLY A 1 180 ? 8.828 -7.364 -20.232 1.00 87.50 180 GLY A CA 1
ATOM 1351 C C . GLY A 1 180 ? 8.737 -7.705 -18.744 1.00 87.50 180 GLY A C 1
ATOM 1352 O O . GLY A 1 180 ? 9.331 -8.691 -18.332 1.00 87.50 180 GLY A O 1
ATOM 1353 N N . GLY A 1 181 ? 8.044 -6.910 -17.927 1.00 88.69 181 GLY A N 1
ATOM 1354 C CA . GLY A 1 181 ? 7.886 -7.106 -16.483 1.00 88.69 181 GLY A CA 1
ATOM 1355 C C . GLY A 1 181 ? 9.143 -6.875 -15.636 1.00 88.69 181 GLY A C 1
ATOM 1356 O O . GLY A 1 181 ? 9.028 -6.853 -14.418 1.00 88.69 181 GLY A O 1
ATOM 1357 N N . TRP A 1 182 ? 10.315 -6.681 -16.248 1.00 88.50 182 TRP A N 1
ATOM 1358 C CA . TRP A 1 182 ? 11.614 -6.553 -15.568 1.00 88.50 182 TRP A CA 1
ATOM 1359 C C . TRP A 1 182 ? 11.798 -5.226 -14.848 1.00 88.50 182 TRP A C 1
ATOM 1361 O O . TRP A 1 182 ? 12.168 -5.185 -13.674 1.00 88.50 182 TRP A O 1
ATOM 1371 N N . ASP A 1 183 ? 11.528 -4.146 -15.567 1.00 82.88 183 ASP A N 1
ATOM 1372 C CA . ASP A 1 183 ? 11.865 -2.800 -15.148 1.00 82.88 183 ASP A CA 1
ATOM 1373 C C . ASP A 1 183 ? 10.613 -1.956 -14.930 1.00 82.88 183 ASP A C 1
ATOM 1375 O O . ASP A 1 183 ? 9.529 -2.205 -15.467 1.00 82.88 183 ASP A O 1
ATOM 1379 N N . HIS A 1 184 ? 10.825 -0.936 -14.115 1.00 84.00 184 HIS A N 1
ATOM 1380 C CA . HIS A 1 184 ? 9.994 0.248 -13.992 1.00 84.00 184 HIS A CA 1
ATOM 1381 C C . HIS A 1 184 ? 10.947 1.467 -13.968 1.00 84.00 184 HIS A C 1
ATOM 1383 O O . HIS A 1 184 ? 12.163 1.279 -14.094 1.00 84.00 184 HIS A O 1
ATOM 1389 N N . ARG A 1 185 ? 10.447 2.690 -13.732 1.00 75.62 185 ARG A N 1
ATOM 1390 C CA . ARG A 1 185 ? 11.167 3.992 -13.662 1.00 75.62 185 ARG A CA 1
ATOM 1391 C C . ARG A 1 185 ? 11.257 4.787 -14.969 1.00 75.62 185 ARG A C 1
ATOM 1393 O O . ARG A 1 185 ? 11.968 5.795 -15.024 1.00 75.62 185 ARG A O 1
ATOM 1400 N N . HIS A 1 186 ? 10.552 4.367 -16.005 1.00 74.62 186 HIS A N 1
ATOM 1401 C CA . HIS A 1 186 ? 10.367 5.113 -17.238 1.00 74.62 186 HIS A CA 1
ATOM 1402 C C . HIS A 1 186 ? 9.127 6.019 -17.173 1.00 74.62 186 HIS A C 1
ATOM 1404 O O . HIS A 1 186 ? 8.371 6.069 -16.208 1.00 74.62 186 HIS A O 1
ATOM 1410 N N . PHE A 1 187 ? 8.929 6.792 -18.239 1.00 84.00 187 PHE A N 1
ATOM 1411 C CA . PHE A 1 187 ? 7.818 7.734 -18.377 1.00 84.00 187 PHE A CA 1
ATOM 1412 C C . PHE A 1 187 ? 6.735 7.184 -19.311 1.00 84.00 187 PHE A C 1
ATOM 1414 O O . PHE A 1 187 ? 6.224 7.907 -20.169 1.00 84.00 187 PHE A O 1
ATOM 1421 N N . THR A 1 188 ? 6.431 5.891 -19.208 1.00 88.06 188 THR A N 1
ATOM 1422 C CA . THR A 1 188 ? 5.460 5.236 -20.089 1.00 88.06 188 THR A CA 1
ATOM 1423 C C . THR A 1 188 ? 4.089 5.149 -19.439 1.00 88.06 188 THR A C 1
ATOM 1425 O O . THR A 1 188 ? 3.945 5.134 -18.218 1.00 88.06 188 THR A O 1
ATOM 1428 N N . MET A 1 189 ? 3.051 5.072 -20.274 1.00 88.12 189 MET A N 1
ATOM 1429 C CA . MET A 1 189 ? 1.684 4.913 -19.776 1.00 88.12 189 MET A CA 1
ATOM 1430 C C . MET A 1 189 ? 1.510 3.613 -18.998 1.00 88.12 189 MET A C 1
ATOM 1432 O O . MET A 1 189 ? 0.798 3.609 -18.008 1.00 88.12 189 MET A O 1
ATOM 1436 N N . ARG A 1 190 ? 2.205 2.542 -19.390 1.00 88.50 190 ARG A N 1
ATOM 1437 C CA . ARG A 1 190 ? 2.078 1.232 -18.750 1.00 88.50 190 ARG A CA 1
ATOM 1438 C C . ARG A 1 190 ? 2.659 1.198 -17.337 1.00 88.50 190 ARG A C 1
ATOM 1440 O O . ARG A 1 190 ? 2.157 0.478 -16.484 1.00 88.50 190 ARG A O 1
ATOM 1447 N N . GLU A 1 191 ? 3.699 1.983 -17.079 1.00 89.06 191 GLU A N 1
ATOM 1448 C CA . GLU A 1 191 ? 4.232 2.126 -15.726 1.00 89.06 191 GLU A CA 1
ATOM 1449 C C . GLU A 1 191 ? 3.447 3.130 -14.875 1.00 89.06 191 GLU A C 1
ATOM 1451 O O . GLU A 1 191 ? 3.449 3.032 -13.649 1.00 89.06 191 GLU A O 1
ATOM 1456 N N . VAL A 1 192 ? 2.791 4.106 -15.507 1.00 93.06 192 VAL A N 1
ATOM 1457 C CA . VAL A 1 192 ? 1.989 5.113 -14.803 1.00 93.06 192 VAL A CA 1
ATOM 1458 C C . VAL A 1 192 ? 0.588 4.596 -14.479 1.00 93.06 192 VAL A C 1
ATOM 1460 O O . VAL A 1 192 ? 0.056 4.954 -13.433 1.00 93.06 192 VAL A O 1
ATOM 1463 N N . GLU A 1 193 ? -0.022 3.793 -15.349 1.00 93.81 193 GLU A N 1
ATOM 1464 C CA . GLU A 1 193 ? -1.360 3.239 -15.142 1.00 93.81 193 GLU A CA 1
ATOM 1465 C C . GLU A 1 193 ? -1.320 2.084 -14.141 1.00 93.81 193 GLU A C 1
ATOM 1467 O O . GLU A 1 193 ? -0.714 1.038 -14.373 1.00 93.81 193 GLU A O 1
ATOM 1472 N N . THR A 1 194 ? -1.976 2.297 -13.006 1.00 94.06 194 THR A N 1
ATOM 1473 C CA . THR A 1 194 ? -2.074 1.347 -11.903 1.00 94.06 194 THR A CA 1
ATOM 1474 C C . THR A 1 194 ? -3.511 0.913 -11.668 1.00 94.06 194 THR A C 1
ATOM 1476 O O . THR A 1 194 ? -4.478 1.535 -12.125 1.00 94.06 194 THR A O 1
ATOM 1479 N N . GLN A 1 195 ? -3.650 -0.181 -10.924 1.00 93.38 195 GLN A N 1
ATOM 1480 C CA . GLN A 1 195 ? -4.944 -0.677 -10.488 1.00 93.38 195 GLN A CA 1
ATOM 1481 C C . GLN A 1 195 ? -5.263 -0.131 -9.101 1.00 93.38 195 GLN A C 1
ATOM 1483 O O . GLN A 1 195 ? -4.412 -0.110 -8.211 1.00 93.38 195 GLN A O 1
ATOM 1488 N N . ALA A 1 196 ? -6.511 0.284 -8.917 1.00 97.19 196 ALA A N 1
ATOM 1489 C CA . ALA A 1 196 ? -7.042 0.657 -7.618 1.00 97.19 196 ALA A CA 1
ATOM 1490 C C . ALA A 1 196 ? -8.425 0.038 -7.435 1.00 97.19 196 ALA A C 1
ATOM 1492 O O . ALA A 1 196 ? -9.273 0.112 -8.328 1.00 97.19 196 ALA A O 1
ATOM 1493 N N . ILE A 1 197 ? -8.651 -0.560 -6.270 1.00 98.25 197 ILE A N 1
ATOM 1494 C CA . ILE A 1 197 ? -9.919 -1.167 -5.875 1.00 98.25 197 ILE A CA 1
ATOM 1495 C C . ILE A 1 197 ? -10.293 -0.632 -4.495 1.00 98.25 197 ILE A C 1
ATOM 1497 O O . ILE A 1 197 ? -9.461 -0.607 -3.592 1.00 98.25 197 ILE A O 1
ATOM 1501 N N . ALA A 1 198 ? -11.548 -0.223 -4.345 1.00 98.19 198 ALA A N 1
ATOM 1502 C CA . ALA A 1 198 ? -12.176 0.146 -3.087 1.00 98.19 198 ALA A CA 1
ATOM 1503 C C . ALA A 1 198 ? -13.386 -0.764 -2.865 1.00 98.19 198 ALA A C 1
ATOM 1505 O O . ALA A 1 198 ? -14.308 -0.765 -3.684 1.00 98.19 198 ALA A O 1
ATOM 1506 N N . TRP A 1 199 ? -13.369 -1.542 -1.788 1.00 97.25 199 TRP A N 1
ATOM 1507 C CA . TRP A 1 199 ? -14.422 -2.490 -1.423 1.00 97.25 199 TRP A CA 1
ATOM 1508 C C . TRP A 1 199 ? -14.921 -2.209 -0.010 1.00 97.25 199 TRP A C 1
ATOM 1510 O O . TRP A 1 199 ? -14.067 -1.977 0.880 1.00 97.25 199 TRP A O 1
#

pLDDT: mean 90.95, std 11.27, range [42.38, 98.81]